Protein AF-0000000072063243 (afdb_homodimer)

Structure (mmCIF, N/CA/C/O backbone):
data_AF-0000000072063243-model_v1
#
loop_
_entity.id
_entity.type
_entity.pdbx_description
1 polymer 'Uncharacterized protein'
#
loop_
_atom_site.group_PDB
_atom_site.id
_atom_site.type_symbol
_atom_site.label_atom_id
_atom_site.label_alt_id
_atom_site.label_comp_id
_atom_site.label_asym_id
_atom_site.label_entity_id
_atom_site.label_seq_id
_atom_site.pdbx_PDB_ins_code
_atom_site.Cartn_x
_atom_site.Cartn_y
_atom_site.Cartn_z
_atom_site.occupancy
_atom_site.B_iso_or_equiv
_atom_site.auth_seq_id
_atom_site.auth_comp_id
_atom_site.auth_asym_id
_atom_site.auth_atom_id
_atom_site.pdbx_PDB_model_num
ATOM 1 N N . MET A 1 1 ? 21.578 9.148 5.859 1 39.03 1 MET A N 1
ATOM 2 C CA . MET A 1 1 ? 20.25 8.688 5.469 1 39.03 1 MET A CA 1
ATOM 3 C C . MET A 1 1 ? 19.188 9.258 6.398 1 39.03 1 MET A C 1
ATOM 5 O O . MET A 1 1 ? 19.312 9.164 7.621 1 39.03 1 MET A O 1
ATOM 9 N N . LEU A 1 2 ? 18.656 10.391 6.172 1 52.62 2 LEU A N 1
ATOM 10 C CA . LEU A 1 2 ? 17.781 11.094 7.102 1 52.62 2 LEU A CA 1
ATOM 11 C C . LEU A 1 2 ? 16.531 10.258 7.395 1 52.62 2 LEU A C 1
ATOM 13 O O . LEU A 1 2 ? 15.945 9.68 6.48 1 52.62 2 LEU A O 1
ATOM 17 N N . LYS A 1 3 ? 16.5 9.945 8.656 1 66.38 3 LYS A N 1
ATOM 18 C CA . LYS A 1 3 ? 15.281 9.328 9.172 1 66.38 3 LYS A CA 1
ATOM 19 C C . LYS A 1 3 ? 14.055 10.172 8.852 1 66.38 3 LYS A C 1
ATOM 21 O O . LYS A 1 3 ? 14.023 11.367 9.156 1 66.38 3 LYS A O 1
ATOM 26 N N . CYS A 1 4 ? 13.227 9.602 8.039 1 87.25 4 CYS A N 1
ATOM 27 C CA . CYS A 1 4 ? 11.977 10.25 7.66 1 87.25 4 CYS A CA 1
ATOM 28 C C . CYS A 1 4 ? 10.93 10.102 8.758 1 87.25 4 CYS A C 1
ATOM 30 O O . CYS A 1 4 ? 10.352 11.086 9.211 1 87.25 4 CYS A O 1
ATOM 32 N N . HIS A 1 5 ? 10.812 9.055 9.445 1 96 5 HIS A N 1
ATOM 33 C CA . HIS A 1 5 ? 9.852 8.758 10.5 1 96 5 HIS A CA 1
ATOM 34 C C . HIS A 1 5 ? 10.555 8.234 11.75 1 96 5 HIS A C 1
ATOM 36 O O . HIS A 1 5 ? 11.672 7.715 11.672 1 96 5 HIS A O 1
ATOM 42 N N . ALA A 1 6 ? 9.984 8.422 12.906 1 96.25 6 ALA A N 1
ATOM 43 C CA . ALA A 1 6 ? 10.578 8 14.172 1 96.25 6 ALA A CA 1
ATOM 44 C C . ALA A 1 6 ? 10.266 6.531 14.453 1 96.25 6 ALA A C 1
ATOM 46 O O . ALA A 1 6 ? 10.805 5.949 15.398 1 96.25 6 ALA A O 1
ATOM 47 N N . ASP A 1 7 ? 9.43 5.91 13.688 1 97.44 7 ASP A N 1
ATOM 48 C CA . ASP A 1 7 ? 9.055 4.504 13.766 1 97.44 7 ASP A CA 1
ATOM 49 C C . ASP A 1 7 ? 8.812 3.922 12.375 1 97.44 7 ASP A C 1
ATOM 51 O O . ASP A 1 7 ? 9.016 4.605 11.367 1 97.44 7 ASP A O 1
ATOM 55 N N . ALA A 1 8 ? 8.453 2.674 12.281 1 97 8 ALA A N 1
ATOM 56 C CA . ALA A 1 8 ? 8.297 1.939 11.031 1 97 8 ALA A CA 1
ATOM 57 C C . ALA A 1 8 ? 7.391 2.691 10.062 1 97 8 ALA A C 1
ATOM 59 O O . ALA A 1 8 ? 6.324 3.176 10.445 1 97 8 ALA A O 1
ATOM 60 N N . VAL A 1 9 ? 7.836 2.855 8.773 1 97.88 9 VAL A N 1
ATOM 61 C CA . VAL A 1 9 ? 6.961 3.299 7.695 1 97.88 9 VAL A CA 1
ATOM 62 C C . VAL A 1 9 ? 5.98 2.188 7.332 1 97.88 9 VAL A C 1
ATOM 64 O O . VAL A 1 9 ? 6.387 1.052 7.074 1 97.88 9 VAL A O 1
ATOM 67 N N . MET A 1 10 ? 4.691 2.518 7.238 1 98.44 10 MET A N 1
ATOM 68 C CA . MET A 1 10 ? 3.701 1.461 7.062 1 98.44 10 MET A CA 1
ATOM 69 C C . MET A 1 10 ? 3.072 1.53 5.676 1 98.44 10 MET A C 1
ATOM 71 O O . MET A 1 10 ? 2.617 0.516 5.145 1 98.44 10 MET A O 1
ATOM 75 N N . SER A 1 11 ? 3.084 2.676 5.098 1 98.56 11 SER A N 1
ATOM 76 C CA . SER A 1 11 ? 2.471 2.836 3.781 1 98.56 11 SER A CA 1
ATOM 77 C C . SER A 1 11 ? 3.002 4.074 3.068 1 98.56 11 SER A C 1
ATOM 79 O O . SER A 1 11 ? 3.367 5.059 3.715 1 98.56 11 SER A O 1
ATOM 81 N N . LEU A 1 12 ? 3 4 1.747 1 97.25 12 LEU A N 1
ATOM 82 C CA . LEU A 1 12 ? 3.357 5.066 0.819 1 97.25 12 LEU A CA 1
ATOM 83 C C . LEU A 1 12 ? 2.326 5.184 -0.298 1 97.25 12 LEU A C 1
ATOM 85 O O . LEU A 1 12 ? 1.846 4.172 -0.813 1 97.25 12 LEU A O 1
ATOM 89 N N . ILE A 1 13 ? 2.053 6.367 -0.648 1 97.31 13 ILE A N 1
ATOM 90 C CA . ILE A 1 13 ? 1.297 6.551 -1.882 1 97.31 13 ILE A CA 1
ATOM 91 C C . ILE A 1 13 ? 1.839 7.754 -2.646 1 97.31 13 ILE A C 1
ATOM 93 O O . ILE A 1 13 ? 1.98 8.844 -2.082 1 97.31 13 ILE A O 1
ATOM 97 N N . CYS A 1 14 ? 2.283 7.508 -3.863 1 95.44 14 CYS A N 1
ATOM 98 C CA . CYS A 1 14 ? 2.539 8.602 -4.793 1 95.44 14 CYS A CA 1
ATOM 99 C C . CYS A 1 14 ? 1.247 9.078 -5.449 1 95.44 14 CYS A C 1
ATOM 101 O O . CYS A 1 14 ? 0.641 8.344 -6.234 1 95.44 14 CYS A O 1
ATOM 103 N N . TRP A 1 15 ? 0.838 10.227 -5.113 1 92.38 15 TRP A N 1
ATOM 104 C CA . TRP A 1 15 ? -0.442 10.766 -5.562 1 92.38 15 TRP A CA 1
ATOM 105 C C . TRP A 1 15 ? -0.27 12.164 -6.156 1 92.38 15 TRP A C 1
ATOM 107 O O . TRP A 1 15 ? -0.047 13.133 -5.426 1 92.38 15 TRP A O 1
ATOM 117 N N . ASP A 1 16 ? -0.463 12.195 -7.523 1 89.81 16 ASP A N 1
ATOM 118 C CA . ASP A 1 16 ? -0.195 13.406 -8.297 1 89.81 16 ASP A CA 1
ATOM 119 C C . ASP A 1 16 ? 1.25 13.867 -8.109 1 89.81 16 ASP A C 1
ATOM 121 O O . ASP A 1 16 ? 2.186 13.164 -8.492 1 89.81 16 ASP A O 1
ATOM 125 N N . GLU A 1 17 ? 1.474 15.023 -7.469 1 90.44 17 GLU A N 1
ATOM 126 C CA . GLU A 1 17 ? 2.83 15.555 -7.367 1 90.44 17 GLU A CA 1
ATOM 127 C C . GLU A 1 17 ? 3.4 15.344 -5.969 1 90.44 17 GLU A C 1
ATOM 129 O O . GLU A 1 17 ? 4.48 15.844 -5.648 1 90.44 17 GLU A O 1
ATOM 134 N N . TYR A 1 18 ? 2.691 14.562 -5.16 1 95.12 18 TYR A N 1
ATOM 135 C CA . TYR A 1 18 ? 3.121 14.398 -3.775 1 95.12 18 TYR A CA 1
ATOM 136 C C . TYR A 1 18 ? 3.377 12.93 -3.455 1 95.12 18 TYR A C 1
ATOM 138 O O . TYR A 1 18 ? 2.805 12.039 -4.09 1 95.12 18 TYR A O 1
ATOM 146 N N . LEU A 1 19 ? 4.246 12.711 -2.545 1 95.88 19 LEU A N 1
ATOM 147 C CA . LEU A 1 19 ? 4.402 11.438 -1.855 1 95.88 19 LEU A CA 1
ATOM 148 C C . LEU A 1 19 ? 3.877 11.523 -0.427 1 95.88 19 LEU A C 1
ATOM 150 O O . LEU A 1 19 ? 4.262 12.422 0.327 1 95.88 19 LEU A O 1
ATOM 154 N N . LEU A 1 20 ? 2.906 10.695 -0.123 1 98 20 LEU A N 1
ATOM 155 C CA . LEU A 1 20 ? 2.445 10.609 1.259 1 98 20 LEU A CA 1
ATOM 156 C C . LEU A 1 20 ? 2.967 9.344 1.931 1 98 20 LEU A C 1
ATOM 158 O O . LEU A 1 20 ? 2.984 8.273 1.319 1 98 20 LEU A O 1
ATOM 162 N N . SER A 1 21 ? 3.404 9.477 3.156 1 98 21 SER A N 1
ATOM 163 C CA . SER A 1 21 ? 3.859 8.352 3.959 1 98 21 SER A CA 1
ATOM 164 C C . SER A 1 21 ? 3.225 8.367 5.348 1 98 21 SER A C 1
ATOM 166 O O . SER A 1 21 ? 2.965 9.43 5.902 1 98 21 SER A O 1
ATOM 168 N N . CYS A 1 22 ? 2.951 7.191 5.855 1 98.44 22 CYS A N 1
ATOM 169 C CA . CYS A 1 22 ? 2.486 7.121 7.238 1 98.44 22 CYS A CA 1
ATOM 170 C C . CYS A 1 22 ? 3.324 6.137 8.047 1 98.44 22 CYS A C 1
ATOM 172 O O . CYS A 1 22 ? 4.047 5.316 7.473 1 98.44 22 CYS A O 1
ATOM 174 N N . SER A 1 23 ? 3.191 6.273 9.305 1 98.56 23 SER A N 1
ATOM 175 C CA . SER A 1 23 ? 4.082 5.543 10.203 1 98.56 23 SER A CA 1
ATOM 176 C C . SER A 1 23 ? 3.385 5.203 11.516 1 98.56 23 SER A C 1
ATOM 178 O O . SER A 1 23 ? 2.342 5.777 11.836 1 98.56 23 SER A O 1
ATOM 180 N N . LEU A 1 24 ? 4.047 4.262 12.188 1 98 24 LEU A N 1
ATOM 181 C CA . LEU A 1 24 ? 3.598 3.938 13.539 1 98 24 LEU A CA 1
ATOM 182 C C . LEU A 1 24 ? 3.957 5.055 14.508 1 98 24 LEU A C 1
ATOM 184 O O . LEU A 1 24 ? 3.473 5.074 15.641 1 98 24 LEU A O 1
ATOM 188 N N . ASP A 1 25 ? 4.684 6.047 14.109 1 97.88 25 ASP A N 1
ATOM 189 C CA . ASP A 1 25 ? 5.016 7.184 14.969 1 97.88 25 ASP A CA 1
ATOM 190 C C . ASP A 1 25 ? 3.85 8.164 15.055 1 97.88 25 ASP A C 1
ATOM 192 O O . ASP A 1 25 ? 3.996 9.266 15.594 1 97.88 25 ASP A O 1
ATOM 196 N N . ARG A 1 26 ? 2.775 7.879 14.453 1 98.31 26 ARG A N 1
ATOM 197 C CA . ARG A 1 26 ? 1.514 8.609 14.523 1 98.31 26 ARG A CA 1
ATOM 198 C C . ARG A 1 26 ? 1.541 9.844 13.633 1 98.31 26 ARG A C 1
ATOM 200 O O . ARG A 1 26 ? 0.928 10.859 13.953 1 98.31 26 ARG A O 1
ATOM 207 N N . THR A 1 27 ? 2.277 9.68 12.523 1 98.19 27 THR A N 1
ATOM 208 C CA 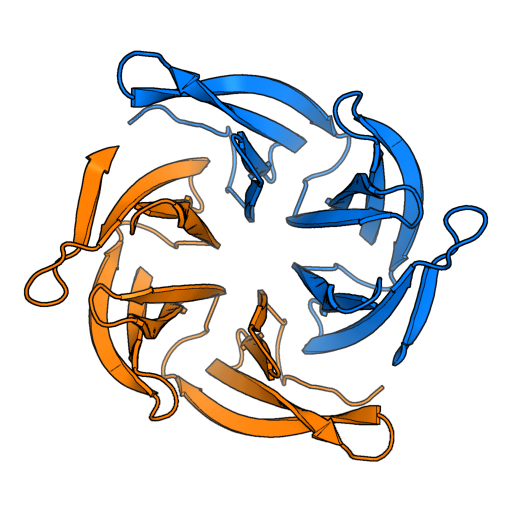. THR A 1 27 ? 2.266 10.82 11.617 1 98.19 27 THR A CA 1
ATOM 209 C C . THR A 1 27 ? 2.01 10.359 10.18 1 98.19 27 THR A C 1
ATOM 211 O O . THR A 1 27 ? 2.369 9.242 9.812 1 98.19 27 THR A O 1
ATOM 214 N N . ILE A 1 28 ? 1.374 11.258 9.469 1 98.31 28 ILE A N 1
ATOM 215 C CA . ILE A 1 28 ? 1.361 11.258 8.008 1 98.31 28 ILE A CA 1
ATOM 216 C C . ILE A 1 28 ? 2.203 12.414 7.484 1 98.31 28 ILE A C 1
ATOM 218 O O . ILE A 1 28 ? 1.992 13.57 7.867 1 98.31 28 ILE A O 1
ATOM 222 N N . LYS A 1 29 ? 3.111 12.109 6.668 1 98.06 29 LYS A N 1
ATOM 223 C CA . LYS A 1 29 ? 3.957 13.148 6.094 1 98.06 29 LYS A CA 1
ATOM 224 C C . LYS A 1 29 ? 3.699 13.305 4.594 1 98.06 29 LYS A C 1
ATOM 226 O O . LYS A 1 29 ? 3.514 12.305 3.889 1 98.06 29 LYS A O 1
ATOM 231 N N . VAL A 1 30 ? 3.674 14.57 4.156 1 97.5 30 VAL A N 1
ATOM 232 C CA . VAL A 1 30 ? 3.547 14.914 2.742 1 97.5 30 VAL A CA 1
ATOM 233 C C . VAL A 1 30 ? 4.887 15.414 2.209 1 97.5 30 VAL A C 1
ATOM 235 O O . VAL A 1 30 ? 5.484 16.328 2.779 1 97.5 30 VAL A O 1
ATOM 238 N N . TRP A 1 31 ? 5.301 14.781 1.139 1 95.88 31 TRP A N 1
ATOM 239 C CA . TRP A 1 31 ? 6.582 15.117 0.528 1 95.88 31 TRP A CA 1
ATOM 240 C C . TRP A 1 31 ? 6.383 15.75 -0.845 1 95.88 31 TRP A C 1
ATOM 242 O O . TRP A 1 31 ? 5.527 15.312 -1.619 1 95.88 31 TRP A O 1
ATOM 252 N N . ALA A 1 32 ? 7.18 16.703 -1.145 1 94.31 32 ALA A N 1
ATOM 253 C CA . ALA A 1 32 ? 7.25 17.297 -2.48 1 94.31 32 ALA A CA 1
ATOM 254 C C . ALA A 1 32 ? 8.695 17.375 -2.963 1 94.31 32 ALA A C 1
ATOM 256 O O . ALA A 1 32 ? 9.625 17.359 -2.156 1 94.31 32 ALA A O 1
ATOM 257 N N . THR A 1 33 ? 8.836 17.391 -4.23 1 89.75 33 THR A N 1
ATOM 258 C CA . THR A 1 33 ? 10.172 17.531 -4.809 1 89.75 33 THR A CA 1
ATOM 259 C C . THR A 1 33 ? 10.602 19 -4.836 1 89.75 33 THR A C 1
ATOM 261 O O . THR A 1 33 ? 9.805 19.875 -5.156 1 89.75 33 THR A O 1
ATOM 264 N N . THR A 1 34 ? 11.781 19.188 -4.453 1 88.25 34 THR A N 1
ATOM 265 C CA . THR A 1 34 ? 12.359 20.531 -4.594 1 88.25 34 THR A CA 1
ATOM 266 C C . THR A 1 34 ? 12.758 20.781 -6.043 1 88.25 34 THR A C 1
ATOM 268 O O . THR A 1 34 ? 12.695 19.891 -6.883 1 88.25 34 THR A O 1
ATOM 271 N N . LYS A 1 35 ? 13.172 22.016 -6.273 1 88.69 35 LYS A N 1
ATOM 272 C CA . LYS A 1 35 ? 13.672 22.375 -7.602 1 88.69 35 LYS A CA 1
ATOM 273 C C . LYS A 1 35 ? 14.891 21.531 -7.969 1 88.69 35 LYS A C 1
ATOM 275 O O . LYS A 1 35 ? 15.133 21.266 -9.148 1 88.69 35 LYS A O 1
ATOM 280 N N . GLU A 1 36 ? 15.641 21.062 -6.996 1 86.81 36 GLU A N 1
ATOM 281 C CA . GLU A 1 36 ? 16.859 20.297 -7.195 1 86.81 36 GLU A CA 1
ATOM 282 C C . GLU A 1 36 ? 16.547 18.812 -7.352 1 86.81 36 GLU A C 1
ATOM 284 O O . GLU A 1 36 ? 17.453 18 -7.566 1 86.81 36 GLU A O 1
ATOM 289 N N . GLY A 1 37 ? 15.281 18.438 -7.203 1 81.94 37 GLY A N 1
ATOM 290 C CA . GLY A 1 37 ? 14.898 17.047 -7.395 1 81.94 37 GLY A CA 1
ATOM 291 C C . GLY A 1 37 ? 14.914 16.25 -6.109 1 81.94 37 GLY A C 1
ATOM 292 O O . GLY A 1 37 ? 14.758 15.023 -6.137 1 81.94 37 GLY A O 1
ATOM 293 N N . ASN A 1 38 ? 15.102 16.984 -5.016 1 86.31 38 ASN A N 1
ATOM 294 C CA . ASN A 1 38 ? 15.094 16.312 -3.721 1 86.31 38 ASN A CA 1
ATOM 295 C C . ASN A 1 38 ? 13.688 16.266 -3.125 1 86.31 38 ASN A C 1
ATOM 297 O O . ASN A 1 38 ? 12.867 17.141 -3.396 1 86.31 38 ASN A O 1
ATOM 301 N N . LEU A 1 39 ? 13.492 15.195 -2.383 1 89.12 39 LEU A N 1
ATOM 302 C CA . LEU A 1 39 ? 12.227 15.117 -1.66 1 89.12 39 LEU A CA 1
ATOM 303 C C . LEU A 1 39 ? 12.336 15.789 -0.294 1 89.12 39 LEU A C 1
ATOM 305 O O . LEU A 1 39 ? 13.312 15.57 0.43 1 89.12 39 LEU A O 1
ATOM 309 N N . GLU A 1 40 ? 11.344 16.547 -0.028 1 93.19 40 GLU A N 1
ATOM 310 C CA . GLU A 1 40 ? 11.281 17.188 1.286 1 93.19 40 GLU A CA 1
ATOM 311 C C . GLU A 1 40 ? 9.883 17.078 1.882 1 93.19 40 GLU A C 1
ATOM 313 O O . GLU A 1 40 ? 8.883 17.094 1.152 1 93.19 40 GLU A O 1
ATOM 318 N N . VAL A 1 41 ? 9.867 17.016 3.195 1 95.56 41 VAL A N 1
ATOM 319 C CA . VAL A 1 41 ? 8.57 17.062 3.879 1 95.56 41 VAL A CA 1
ATOM 320 C C . VAL A 1 41 ? 8.023 18.484 3.873 1 95.56 41 VAL A C 1
ATOM 322 O O . VAL A 1 41 ? 8.68 19.406 4.348 1 95.56 41 VAL A O 1
ATOM 325 N N . ILE A 1 42 ? 6.789 18.578 3.393 1 95.75 42 ILE A N 1
ATOM 326 C CA . ILE A 1 42 ? 6.238 19.938 3.342 1 95.75 42 ILE A CA 1
ATOM 327 C C . ILE A 1 42 ? 5.082 20.062 4.332 1 95.75 42 ILE A C 1
ATOM 329 O O . ILE A 1 42 ? 4.645 21.172 4.645 1 95.75 42 ILE A O 1
ATOM 333 N N . TYR A 1 43 ? 4.574 19.031 4.82 1 97.25 43 TYR A N 1
ATOM 334 C CA . TYR A 1 43 ? 3.506 19.031 5.816 1 97.25 43 TYR A CA 1
ATOM 335 C C . TYR A 1 43 ? 3.514 17.734 6.621 1 97.25 43 TYR A C 1
ATOM 337 O O . TYR A 1 43 ? 3.838 16.672 6.09 1 97.25 43 TYR A O 1
ATOM 345 N N . THR A 1 44 ? 3.211 17.797 7.926 1 97.81 44 THR A N 1
ATOM 346 C CA . THR A 1 44 ? 3.029 16.641 8.789 1 97.81 44 THR A CA 1
ATOM 347 C C . THR A 1 44 ? 1.677 16.703 9.5 1 97.81 44 THR A C 1
ATOM 349 O O . THR A 1 44 ? 1.354 17.703 10.141 1 97.81 44 THR A O 1
ATOM 352 N N . HIS A 1 45 ? 0.906 15.664 9.32 1 98.12 45 HIS A N 1
ATOM 353 C CA . HIS A 1 45 ? -0.342 15.508 10.055 1 98.12 45 HIS A CA 1
ATOM 354 C C . HIS A 1 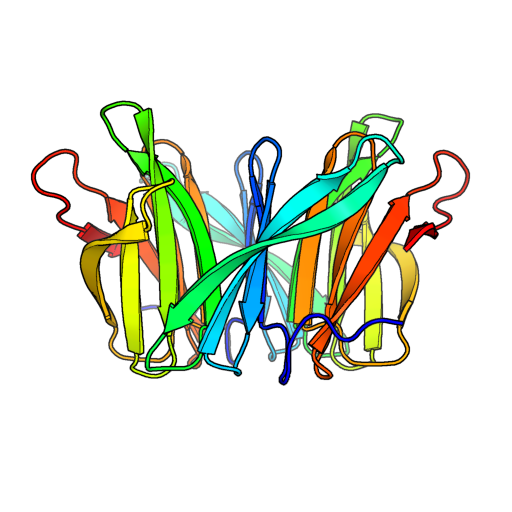45 ? -0.166 14.562 11.242 1 98.12 45 HIS A C 1
ATOM 356 O O . HIS A 1 45 ? 0.263 13.414 11.062 1 98.12 45 HIS A O 1
ATOM 362 N N . GLU A 1 46 ? -0.581 14.992 12.336 1 97.94 46 GLU A N 1
ATOM 363 C CA . GLU A 1 46 ? -0.438 14.172 13.539 1 97.94 46 GLU A CA 1
ATOM 364 C C . GLU A 1 46 ? -1.712 13.383 13.82 1 97.94 46 GLU A C 1
ATOM 366 O O . GLU A 1 46 ? -2.818 13.891 13.641 1 97.94 46 GLU A O 1
ATOM 371 N N . LYS A 1 47 ? -1.463 12.18 14.242 1 96.5 47 LYS A N 1
ATOM 372 C CA . LYS A 1 47 ? -2.553 11.281 14.617 1 96.5 47 LYS A CA 1
ATOM 373 C C . LYS A 1 47 ? -2.434 10.844 16.078 1 96.5 47 LYS A C 1
ATOM 375 O O . LYS A 1 47 ? -1.344 10.867 16.641 1 96.5 47 LYS A O 1
ATOM 380 N N . GLU A 1 48 ? -3.553 10.523 16.594 1 95.5 48 GLU A N 1
ATOM 381 C CA . GLU A 1 48 ? -3.543 10 17.953 1 95.5 48 GLU A CA 1
ATOM 382 C C . GLU A 1 48 ? -3.004 8.57 18 1 95.5 48 GLU A C 1
ATOM 384 O O . GLU A 1 48 ? -2.334 8.18 18.953 1 95.5 48 GLU A O 1
ATOM 389 N N . HIS A 1 49 ? -3.318 7.852 16.984 1 96.56 49 HIS A N 1
ATOM 390 C CA . HIS A 1 49 ? -2.92 6.449 16.875 1 96.56 49 HIS A CA 1
ATOM 391 C C . HIS A 1 49 ? -1.966 6.234 15.703 1 96.56 49 HIS A C 1
ATOM 393 O O . HIS A 1 49 ? -1.896 7.062 14.797 1 96.56 49 HIS A O 1
ATOM 399 N N . GLY A 1 50 ? -1.222 5.117 15.727 1 97.5 50 GLY A N 1
ATOM 400 C CA . GLY A 1 50 ? -0.356 4.77 14.609 1 97.5 50 GLY A CA 1
ATOM 401 C C . GLY A 1 50 ? -1.107 4.582 13.305 1 97.5 50 GLY A C 1
ATOM 402 O O . GLY A 1 50 ? -2.16 3.938 13.281 1 97.5 50 GLY A O 1
ATOM 403 N N . ALA A 1 51 ? -0.607 5.117 12.273 1 98.44 51 ALA A N 1
ATOM 404 C CA . ALA A 1 51 ? -1.191 4.961 10.945 1 98.44 51 ALA A CA 1
ATOM 405 C C . ALA A 1 51 ? -0.631 3.729 10.242 1 98.44 51 ALA A C 1
ATOM 407 O O . ALA A 1 51 ? 0.577 3.482 10.273 1 98.44 51 ALA A O 1
ATOM 408 N N . ILE A 1 52 ? -1.481 2.963 9.578 1 98.56 52 ILE A N 1
ATOM 409 C CA . ILE A 1 52 ? -1.112 1.642 9.078 1 98.56 52 ILE A CA 1
ATOM 410 C C . ILE A 1 52 ? -1.154 1.633 7.551 1 98.56 52 ILE A C 1
ATOM 412 O O . ILE A 1 52 ? -0.225 1.148 6.902 1 98.56 52 ILE A O 1
ATOM 416 N N . ALA A 1 53 ? -2.227 2.121 6.926 1 98.75 53 ALA A N 1
ATOM 417 C CA . ALA A 1 53 ? -2.385 2.068 5.477 1 98.75 53 ALA A CA 1
ATOM 418 C C . ALA A 1 53 ? -3.002 3.359 4.945 1 98.75 53 ALA A C 1
ATOM 420 O O . ALA A 1 53 ? -3.906 3.924 5.566 1 98.75 53 ALA A O 1
ATOM 421 N N . LEU A 1 54 ? -2.521 3.797 3.814 1 98.5 54 LEU A N 1
ATOM 422 C CA . LEU A 1 54 ? -3.049 4.965 3.115 1 98.5 54 LEU A CA 1
ATOM 423 C C . LEU A 1 54 ? -3.615 4.57 1.754 1 98.5 54 LEU A C 1
ATOM 425 O O . LEU A 1 54 ? -3.084 3.678 1.091 1 98.5 54 LEU A O 1
ATOM 429 N N . CYS A 1 55 ? -4.609 5.254 1.415 1 97.44 55 CYS A N 1
ATOM 430 C CA . CYS A 1 55 ? -5.129 5.156 0.056 1 97.44 55 CYS A CA 1
ATOM 431 C C . CYS A 1 55 ? -5.809 6.453 -0.364 1 97.44 55 CYS A C 1
ATOM 433 O O . CYS A 1 55 ? -6.535 7.062 0.422 1 97.44 55 CYS A O 1
ATOM 435 N N . GLY A 1 56 ? -5.535 6.863 -1.576 1 95.44 56 GLY A N 1
ATOM 436 C CA . GLY A 1 56 ? -6.168 8.055 -2.119 1 95.44 56 GLY A CA 1
ATOM 437 C C . GLY A 1 56 ? -7.301 7.746 -3.078 1 95.44 56 GLY A C 1
ATOM 438 O O . GLY A 1 56 ? -7.207 6.816 -3.879 1 95.44 56 GLY A O 1
ATOM 439 N N . MET A 1 57 ? -8.312 8.562 -2.984 1 92.88 57 MET A N 1
ATOM 440 C CA . MET A 1 57 ? -9.445 8.43 -3.902 1 92.88 57 MET A CA 1
ATOM 441 C C . MET A 1 57 ? -10.062 9.797 -4.199 1 92.88 57 MET A C 1
ATOM 443 O O . MET A 1 57 ? -9.906 10.734 -3.416 1 92.88 57 MET A O 1
ATOM 447 N N . HIS A 1 58 ? -10.688 9.844 -5.344 1 91.75 58 HIS A N 1
ATOM 448 C CA . HIS A 1 58 ? -11.5 11.016 -5.629 1 91.75 58 HIS A CA 1
ATOM 449 C C . HIS A 1 58 ? -12.984 10.727 -5.391 1 91.75 58 HIS A C 1
ATOM 451 O O . HIS A 1 58 ? -13.484 9.672 -5.777 1 91.75 58 HIS A O 1
ATOM 457 N N . ASP A 1 59 ? -13.648 11.68 -4.742 1 86.12 59 ASP A N 1
ATOM 458 C CA . ASP A 1 59 ? -15.078 11.469 -4.523 1 86.12 59 ASP A CA 1
ATOM 459 C C . ASP A 1 59 ? -15.883 11.836 -5.766 1 86.12 59 ASP A C 1
ATOM 461 O O . ASP A 1 59 ? -15.312 12.102 -6.828 1 86.12 59 ASP A O 1
ATOM 465 N N . ALA A 1 60 ? -17.219 11.867 -5.602 1 84 60 ALA A N 1
ATOM 466 C CA . ALA A 1 60 ? -18.125 12.086 -6.73 1 84 60 ALA A CA 1
ATOM 467 C C . ALA A 1 60 ? -17.938 13.484 -7.309 1 84 60 ALA A C 1
ATOM 469 O O . ALA A 1 60 ? -18.25 13.727 -8.477 1 84 60 ALA A O 1
ATOM 470 N N . GLU A 1 61 ? -17.484 14.461 -6.547 1 88.06 61 GLU A N 1
ATOM 471 C CA . GLU A 1 61 ? -17.25 15.836 -6.988 1 88.06 61 GLU A CA 1
ATOM 472 C C . GLU A 1 61 ? -15.789 16.031 -7.402 1 88.06 61 GLU A C 1
ATOM 474 O O . GLU A 1 61 ? -15.328 17.172 -7.535 1 88.06 61 GLU A O 1
ATOM 479 N N . ASP A 1 62 ? -15.016 14.938 -7.469 1 89.56 62 ASP A N 1
ATOM 480 C CA . ASP A 1 62 ? -13.633 14.906 -7.922 1 89.56 62 ASP A CA 1
ATOM 481 C C . ASP A 1 62 ? -12.695 15.516 -6.875 1 89.56 62 ASP A C 1
ATOM 483 O O . ASP A 1 62 ? -11.617 16 -7.211 1 89.56 62 ASP A O 1
ATOM 487 N N . LYS A 1 63 ? -13.188 15.531 -5.703 1 91.38 63 LYS A N 1
ATOM 488 C CA . LYS A 1 63 ? -12.352 16.016 -4.613 1 91.38 63 LYS A CA 1
ATOM 489 C C . LYS A 1 63 ? -11.477 14.898 -4.051 1 91.38 63 LYS A C 1
ATOM 491 O O . LYS A 1 63 ? -11.953 13.781 -3.846 1 91.38 63 LYS A O 1
ATOM 496 N N . PRO A 1 64 ? -10.219 15.266 -3.82 1 94.12 64 PRO A N 1
ATOM 497 C CA . PRO A 1 64 ? -9.328 14.227 -3.291 1 94.12 64 PRO A CA 1
ATOM 498 C C . PRO A 1 64 ? -9.617 13.891 -1.831 1 94.12 64 PRO A C 1
ATOM 500 O O . PRO A 1 64 ? -9.68 14.781 -0.986 1 94.12 64 PRO A O 1
ATOM 503 N N . VAL A 1 65 ? -9.766 12.586 -1.569 1 93.81 65 VAL A N 1
ATOM 504 C CA . VAL A 1 65 ? -10.008 12.07 -0.227 1 93.81 65 VAL A CA 1
ATOM 505 C C . VAL A 1 65 ? -8.938 11.047 0.139 1 93.81 65 VAL A C 1
ATOM 507 O O . VAL A 1 65 ? -8.625 10.156 -0.651 1 93.81 65 VAL A O 1
ATOM 510 N N . LEU A 1 66 ? -8.375 11.18 1.322 1 96.94 66 LEU A N 1
ATOM 511 C CA . LEU A 1 66 ? -7.375 10.242 1.819 1 96.94 66 LEU A CA 1
ATOM 512 C C . LEU A 1 66 ? -7.98 9.297 2.852 1 96.94 66 LEU A C 1
ATOM 514 O O . LEU A 1 66 ? -8.602 9.742 3.818 1 96.94 66 LEU A O 1
ATOM 518 N N . PHE A 1 67 ? -7.852 8.039 2.604 1 96.5 67 PHE A N 1
ATOM 519 C CA . PHE A 1 67 ? -8.188 7.02 3.594 1 96.5 67 PHE A CA 1
ATOM 520 C C . PHE A 1 67 ? -6.961 6.648 4.422 1 96.5 67 PHE A C 1
ATOM 522 O O . PHE A 1 67 ? -5.883 6.41 3.875 1 96.5 67 PHE A O 1
ATOM 529 N N . CYS A 1 68 ? -7.137 6.582 5.684 1 98.19 68 CYS A N 1
ATOM 530 C CA . CYS A 1 68 ? -6.055 6.234 6.594 1 98.19 68 CYS A CA 1
ATOM 531 C C . CYS A 1 68 ? -6.523 5.238 7.648 1 98.19 68 CYS A C 1
ATOM 533 O O . CYS A 1 68 ? -7.355 5.574 8.492 1 98.19 68 CYS A O 1
ATOM 535 N N . SER A 1 69 ? -6.004 4.043 7.602 1 98.31 69 SER A N 1
ATOM 536 C CA . SER A 1 69 ? -6.273 3.07 8.656 1 98.31 69 SER A CA 1
ATOM 537 C C . SER A 1 69 ? -5.301 3.24 9.82 1 98.31 69 SER A C 1
ATOM 539 O O . SER A 1 69 ? -4.113 3.5 9.617 1 98.31 69 SER A O 1
ATOM 541 N N . CYS A 1 70 ? -5.855 3.033 11.047 1 98.06 70 CYS A N 1
ATOM 542 C CA . CYS A 1 70 ? -5.027 3.225 12.234 1 98.06 70 CYS A CA 1
ATOM 543 C C . CYS A 1 70 ? -5.141 2.031 13.172 1 98.06 70 CYS A C 1
ATOM 545 O O . CYS A 1 70 ? -5.977 1.149 12.969 1 98.06 70 CYS A O 1
ATOM 547 N N . ASN A 1 71 ? -4.324 2.074 14.195 1 97 71 ASN A N 1
ATOM 548 C CA . ASN A 1 71 ? -4.23 0.984 15.164 1 97 71 ASN A CA 1
ATOM 549 C C . ASN A 1 71 ? -5.492 0.879 16.016 1 97 71 ASN A C 1
ATOM 551 O O . ASN A 1 71 ? -5.695 -0.117 16.719 1 97 71 ASN A O 1
ATOM 555 N N . ASP A 1 72 ? -6.344 1.821 15.984 1 96.31 72 ASP A N 1
ATOM 556 C CA . ASP A 1 72 ? -7.574 1.771 16.766 1 96.31 72 ASP A CA 1
ATOM 557 C C . ASP A 1 72 ? -8.695 1.094 15.984 1 96.31 72 ASP A C 1
ATOM 559 O O . ASP A 1 72 ? -9.867 1.214 16.344 1 96.31 72 ASP A O 1
ATOM 563 N N . ASN A 1 73 ? -8.359 0.478 14.875 1 96 73 ASN A N 1
ATOM 564 C CA . ASN A 1 73 ? -9.273 -0.269 14.016 1 96 73 ASN A CA 1
ATOM 565 C C . ASN A 1 73 ? -10.289 0.65 13.344 1 96 73 ASN A C 1
ATOM 567 O O . ASN A 1 73 ? -11.438 0.26 13.133 1 96 73 ASN A O 1
ATOM 571 N N . SER A 1 74 ? -9.844 1.878 13.055 1 95.81 74 SER A N 1
ATOM 572 C CA . SER A 1 74 ? -10.656 2.83 12.305 1 95.81 74 SER A CA 1
ATOM 573 C C . SER A 1 74 ? -9.961 3.266 11.016 1 95.81 74 SER A C 1
ATOM 575 O O . SER A 1 74 ? -8.727 3.314 10.961 1 95.81 74 SER A O 1
ATOM 577 N N . ILE A 1 75 ? -10.797 3.492 10.109 1 96.19 75 ILE A N 1
ATOM 578 C CA . ILE A 1 75 ? -10.336 4.156 8.898 1 96.19 75 ILE A CA 1
ATOM 579 C C . ILE A 1 75 ? -10.844 5.598 8.867 1 96.19 75 ILE A C 1
ATOM 581 O O . ILE A 1 75 ? -12.055 5.836 8.789 1 96.19 75 ILE A O 1
ATOM 585 N N . TYR A 1 76 ? -9.922 6.488 8.922 1 96.19 76 TYR A N 1
ATOM 586 C CA . TYR A 1 76 ? -10.258 7.906 8.852 1 96.19 76 TYR A CA 1
ATOM 587 C C . TYR A 1 76 ? -10.266 8.391 7.406 1 96.19 76 TYR A C 1
ATOM 589 O O . TYR A 1 76 ? -9.406 8.008 6.613 1 96.19 76 TYR A O 1
ATOM 597 N N . LEU A 1 77 ? -11.242 9.258 7.094 1 95 77 LEU A N 1
ATOM 598 C CA . LEU A 1 77 ? -11.297 9.945 5.809 1 95 77 LEU A CA 1
ATOM 599 C C . LEU A 1 77 ? -10.953 11.422 5.969 1 95 77 LEU A C 1
ATOM 601 O O . LEU A 1 77 ? -11.57 12.117 6.777 1 95 77 LEU A O 1
ATOM 605 N N . TYR A 1 78 ? -10 11.844 5.168 1 96.44 78 TYR A N 1
ATOM 606 C CA . TYR A 1 78 ? -9.578 13.242 5.223 1 96.44 78 TYR A CA 1
ATOM 607 C C . TYR A 1 78 ? -9.828 13.938 3.891 1 96.44 78 TYR A C 1
ATOM 609 O O . TYR A 1 78 ? -9.539 13.383 2.828 1 96.44 78 TYR A O 1
ATOM 617 N N . ASP A 1 79 ? -10.312 15.172 4.016 1 95.31 79 ASP A N 1
ATOM 618 C CA . ASP A 1 79 ? -10.266 16.062 2.854 1 95.31 79 ASP A CA 1
ATOM 619 C C . ASP A 1 79 ? -8.852 16.562 2.602 1 95.31 79 ASP A C 1
ATOM 621 O O . ASP A 1 79 ? -8.172 17.016 3.525 1 95.31 79 ASP A O 1
ATOM 625 N N . LEU A 1 80 ? -8.422 16.469 1.355 1 95.31 80 LEU A N 1
ATOM 626 C CA . LEU A 1 80 ? -7.145 17.078 1 1 95.31 80 LEU A CA 1
ATOM 627 C C . LEU A 1 80 ? -7.355 18.359 0.195 1 95.31 80 LEU A C 1
ATOM 629 O O . LEU A 1 80 ? -8.336 18.469 -0.545 1 95.31 80 LEU A O 1
ATOM 633 N N . PRO A 1 81 ? -6.531 19.297 0.483 1 95.44 81 PRO A N 1
ATOM 634 C CA . PRO A 1 81 ? -5.266 19.281 1.217 1 95.44 81 PRO A CA 1
ATOM 635 C C . PRO A 1 81 ? -5.422 19.703 2.674 1 95.44 81 PRO A C 1
ATOM 637 O O . PRO A 1 81 ? -4.43 19.797 3.406 1 95.44 81 PRO A O 1
ATOM 640 N N . SER A 1 82 ? -6.641 19.906 3.143 1 96.69 82 SER A N 1
ATOM 641 C CA . SER A 1 82 ? -6.824 20.5 4.457 1 96.69 82 SER A CA 1
ATOM 642 C C . SER A 1 82 ? -6.59 19.484 5.57 1 96.69 82 SER A C 1
ATOM 644 O O . SER A 1 82 ? -6.32 19.859 6.715 1 96.69 82 SER A O 1
ATOM 646 N N . PHE A 1 83 ? -6.773 18.2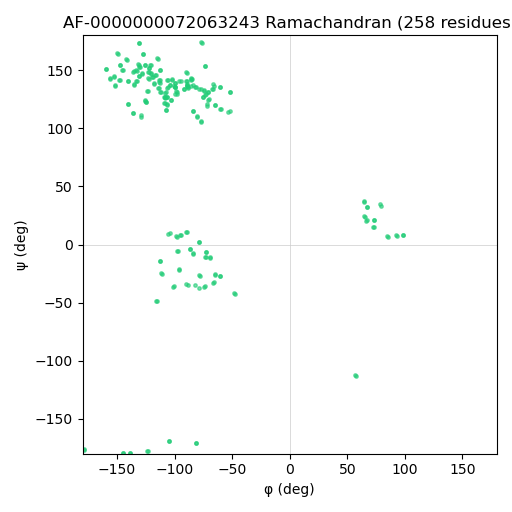34 5.375 1 97.5 83 PHE A N 1
ATOM 647 C CA . PHE A 1 83 ? -6.73 17.125 6.32 1 97.5 83 PHE A CA 1
ATOM 648 C C . PHE A 1 83 ? -7.848 17.25 7.352 1 97.5 83 PHE A C 1
ATOM 650 O O . PHE A 1 83 ? -7.711 16.781 8.484 1 97.5 83 PHE A O 1
ATOM 657 N N . ASN A 1 84 ? -8.844 17.953 6.914 1 96.75 84 ASN A N 1
ATOM 658 C CA . ASN A 1 84 ? -10.047 17.875 7.738 1 96.75 84 ASN A CA 1
ATOM 659 C C . ASN A 1 84 ? -10.664 16.469 7.703 1 96.75 84 ASN A C 1
ATOM 661 O O . ASN A 1 84 ? -10.812 15.891 6.633 1 96.75 84 ASN A O 1
ATOM 665 N N . GLU A 1 85 ? -10.992 16.031 8.898 1 94.81 85 GLU A N 1
ATOM 666 C CA . GLU A 1 85 ? -11.633 14.711 8.961 1 94.81 85 GLU A CA 1
ATOM 667 C C . GLU A 1 85 ? -13.062 14.773 8.43 1 94.81 85 GLU A C 1
ATOM 669 O O . GLU A 1 85 ? -13.891 15.531 8.945 1 94.81 85 GLU A O 1
ATOM 674 N N . ARG A 1 86 ? -13.281 14.039 7.465 1 91.5 86 ARG A N 1
ATOM 675 C CA . ARG A 1 86 ? -14.594 13.992 6.832 1 91.5 86 ARG A CA 1
ATOM 676 C C . ARG A 1 86 ? -15.477 12.93 7.48 1 91.5 86 ARG A C 1
ATOM 678 O O . ARG A 1 86 ? -16.703 13.047 7.48 1 91.5 86 ARG A O 1
ATOM 685 N N . GLY A 1 87 ? -14.859 11.828 7.918 1 91.62 87 GLY A N 1
ATOM 686 C CA . GLY A 1 87 ? -15.578 10.711 8.508 1 91.62 87 GLY A CA 1
ATOM 687 C C . GLY A 1 87 ? -14.672 9.586 8.961 1 91.62 87 GLY A C 1
ATOM 688 O O . GLY A 1 87 ? -13.453 9.719 8.93 1 91.62 87 GLY A O 1
ATOM 689 N N . LYS A 1 88 ? -15.43 8.547 9.422 1 92.38 88 LYS A N 1
ATOM 690 C CA . LYS A 1 88 ? -14.695 7.398 9.945 1 92.38 88 LYS A CA 1
ATOM 691 C C . LYS A 1 88 ? -15.469 6.102 9.703 1 92.38 88 LYS A C 1
ATOM 693 O O . LYS A 1 88 ? -16.703 6.086 9.758 1 92.38 88 LYS A O 1
ATOM 698 N N . ILE A 1 89 ? -14.727 5.102 9.391 1 90.75 89 ILE A N 1
ATOM 699 C CA . ILE A 1 89 ? -15.266 3.752 9.281 1 90.75 89 ILE A CA 1
ATOM 700 C C . ILE A 1 89 ? -14.672 2.867 10.375 1 90.75 89 ILE A C 1
ATOM 702 O O . ILE A 1 89 ? -13.461 2.873 10.602 1 90.75 89 ILE A O 1
ATOM 706 N N . PHE A 1 90 ? -15.547 2.129 10.984 1 91.5 90 PHE A N 1
ATOM 707 C CA . PHE A 1 90 ? -15.078 1.196 12 1 91.5 90 PHE A CA 1
ATOM 708 C C . PHE A 1 90 ? -14.938 -0.206 11.422 1 91.5 90 PHE A C 1
ATOM 710 O O . PHE A 1 90 ? -15.797 -0.661 10.664 1 91.5 90 PHE A O 1
ATOM 717 N N . SER A 1 91 ? -13.836 -0.718 11.711 1 90.06 91 SER A N 1
ATOM 718 C CA . SER A 1 91 ? -13.594 -2.088 11.273 1 90.06 91 SER A CA 1
ATOM 719 C C . SER A 1 91 ? -13.508 -3.041 12.461 1 90.06 91 SER A C 1
ATOM 721 O O . SER A 1 91 ? -13.172 -2.629 13.57 1 90.06 91 SER A O 1
ATOM 723 N N . LYS A 1 92 ? -13.898 -4.246 12.211 1 88.44 92 LYS A N 1
ATOM 724 C CA . LYS A 1 92 ? -13.875 -5.254 13.266 1 88.44 92 LYS A CA 1
ATOM 725 C C . LYS A 1 92 ? -12.445 -5.566 13.688 1 88.44 92 LYS A C 1
ATOM 727 O O . LYS A 1 92 ? -12.188 -5.887 14.852 1 88.44 92 LYS A O 1
ATOM 732 N N . GLY A 1 93 ? -11.523 -5.504 12.797 1 91.75 93 GLY A N 1
ATOM 733 C CA . GLY A 1 93 ? -10.117 -5.754 13.07 1 91.75 93 GLY A CA 1
ATOM 734 C C . GLY A 1 93 ? -9.188 -4.777 12.367 1 91.75 93 GLY A C 1
ATOM 735 O O . GLY A 1 93 ? -9.641 -3.836 11.719 1 91.75 93 GLY A O 1
ATOM 736 N N . GLU A 1 94 ? -7.973 -5.02 12.617 1 95.31 94 GLU A N 1
ATOM 737 C CA . GLU A 1 94 ? -6.949 -4.133 12.07 1 95.31 94 GLU A CA 1
ATOM 738 C C . GLU A 1 94 ? -6.922 -4.199 10.547 1 95.31 94 GLU A C 1
ATOM 740 O O . GLU A 1 94 ? -6.734 -5.273 9.969 1 95.31 94 GLU A O 1
ATOM 745 N N . VAL A 1 95 ? -7.16 -3.076 9.922 1 97.19 95 VAL A N 1
ATOM 746 C CA . VAL A 1 95 ? -7.035 -2.984 8.477 1 97.19 95 VAL A CA 1
ATOM 747 C C . VAL A 1 95 ? -5.582 -2.719 8.094 1 97.19 95 VAL A C 1
ATOM 749 O O . VAL A 1 95 ? -5.055 -1.634 8.352 1 97.19 95 VAL A O 1
ATOM 752 N N . ARG A 1 96 ? -4.949 -3.645 7.422 1 97.81 96 ARG A N 1
ATOM 753 C CA . ARG A 1 96 ? -3.51 -3.594 7.176 1 97.81 96 ARG A CA 1
ATOM 754 C C . ARG A 1 96 ? -3.211 -2.992 5.809 1 97.81 96 ARG A C 1
ATOM 756 O O . ARG A 1 96 ? -2.096 -2.533 5.555 1 97.81 96 ARG A O 1
ATOM 763 N N . THR A 1 97 ? -4.195 -3.043 4.949 1 98.19 97 THR A N 1
ATOM 764 C CA . THR A 1 97 ? -4.008 -2.541 3.592 1 98.19 97 THR A CA 1
ATOM 765 C C . THR A 1 97 ? -5.332 -2.066 3.002 1 98.19 97 THR A C 1
ATOM 767 O O . THR A 1 97 ? -6.387 -2.625 3.303 1 98.19 97 THR A O 1
ATOM 770 N N . ILE A 1 98 ? -5.277 -1.013 2.205 1 97.5 98 ILE A N 1
ATOM 771 C CA . ILE A 1 98 ? -6.391 -0.42 1.473 1 97.5 98 ILE A CA 1
ATOM 772 C C . ILE A 1 98 ? -5.957 -0.103 0.043 1 97.5 98 ILE A C 1
ATOM 774 O O . ILE A 1 98 ? -4.844 0.378 -0.182 1 97.5 98 ILE A O 1
ATOM 778 N N . ASP A 1 99 ? -6.746 -0.364 -0.897 1 96.62 99 ASP A N 1
ATOM 779 C CA . ASP A 1 99 ? -6.512 0.089 -2.264 1 96.62 99 ASP A CA 1
ATOM 780 C C . ASP A 1 99 ? -7.828 0.425 -2.965 1 96.62 99 ASP A C 1
ATOM 782 O O . ASP A 1 99 ? -8.875 -0.125 -2.621 1 96.62 99 ASP A O 1
ATOM 786 N N . THR A 1 100 ? -7.754 1.346 -3.881 1 93.5 100 THR A N 1
ATOM 787 C CA . THR A 1 100 ? -8.953 1.812 -4.562 1 93.5 100 THR A CA 1
ATOM 788 C C . THR A 1 100 ? -9.094 1.147 -5.93 1 93.5 100 THR A C 1
ATOM 790 O O . THR A 1 100 ? -8.094 0.901 -6.609 1 93.5 100 THR A O 1
ATOM 793 N N . GLY A 1 101 ? -10.312 0.776 -6.242 1 89.81 101 GLY A N 1
ATOM 794 C CA . GLY A 1 101 ? -10.688 0.31 -7.57 1 89.81 101 GLY A CA 1
ATOM 795 C C . GLY A 1 101 ? -11.477 1.333 -8.359 1 89.81 101 GLY A C 1
ATOM 796 O O . GLY A 1 101 ? -11.484 2.518 -8.023 1 89.81 101 GLY A O 1
ATOM 797 N N . PRO A 1 102 ? -12.016 0.874 -9.445 1 84.38 102 PRO A N 1
ATOM 798 C CA . PRO A 1 102 ? -12.797 1.798 -10.273 1 84.38 102 PRO A CA 1
ATOM 799 C C . PRO A 1 102 ? -14.148 2.145 -9.656 1 84.38 102 PRO A C 1
ATOM 801 O O . PRO A 1 102 ? -14.664 1.394 -8.828 1 84.38 102 PRO A O 1
ATOM 804 N N . SER A 1 103 ? -14.688 3.312 -9.984 1 81.12 103 SER A N 1
ATOM 805 C CA . SER A 1 103 ? -16.078 3.719 -9.758 1 81.12 103 SER A CA 1
ATOM 806 C C . SER A 1 103 ? -16.391 3.811 -8.266 1 81.12 103 SER A C 1
ATOM 808 O O . SER A 1 103 ? -17.438 3.338 -7.82 1 81.12 103 SER A O 1
ATOM 810 N N . GLY A 1 104 ? -15.43 4.27 -7.469 1 82.88 104 GLY A N 1
ATOM 811 C CA . GLY A 1 104 ? -15.703 4.559 -6.07 1 82.88 104 GLY A CA 1
ATOM 812 C C . GLY A 1 104 ? -15.586 3.336 -5.176 1 82.88 104 GLY A C 1
ATOM 813 O O . GLY A 1 104 ? -15.906 3.396 -3.988 1 82.88 104 GLY A O 1
ATOM 814 N N . ILE A 1 105 ? -15.125 2.221 -5.754 1 88.5 105 ILE A N 1
ATOM 815 C CA . ILE A 1 105 ? -14.906 0.99 -5 1 88.5 105 ILE A CA 1
ATOM 816 C C . ILE A 1 105 ? -13.523 1.01 -4.359 1 88.5 105 ILE A C 1
ATOM 818 O O . ILE A 1 105 ? -12.562 1.508 -4.953 1 88.5 105 ILE A O 1
ATOM 822 N N . PHE A 1 106 ? -13.508 0.448 -3.086 1 92.25 106 PHE A N 1
ATOM 823 C CA . PHE A 1 106 ? -12.188 0.218 -2.508 1 92.25 106 PHE A CA 1
ATOM 824 C C . PHE A 1 106 ? -12.164 -1.094 -1.732 1 92.25 106 PHE A C 1
ATOM 826 O O . PHE A 1 106 ? -13.211 -1.635 -1.377 1 92.25 106 PHE A O 1
ATOM 833 N N . PHE A 1 107 ? -10.969 -1.581 -1.562 1 93.81 107 PHE A N 1
ATOM 834 C CA . PHE A 1 107 ? -10.727 -2.881 -0.945 1 93.81 107 PHE A CA 1
ATOM 835 C C . PHE A 1 107 ? -9.906 -2.73 0.332 1 93.81 107 PHE A C 1
ATOM 837 O O . PHE A 1 107 ? -9.008 -1.895 0.403 1 93.81 107 PHE A O 1
ATOM 844 N N . THR A 1 108 ? -10.227 -3.582 1.316 1 95.69 108 THR A N 1
ATOM 845 C CA . THR A 1 108 ? -9.406 -3.645 2.525 1 95.69 108 THR A CA 1
ATOM 846 C C . THR A 1 108 ? -8.992 -5.082 2.824 1 95.69 108 THR A C 1
ATOM 848 O O . THR A 1 108 ? -9.711 -6.023 2.48 1 95.69 108 THR A O 1
ATOM 851 N N . GLY A 1 109 ? -7.855 -5.242 3.363 1 96.12 109 GLY A N 1
ATOM 852 C CA . GLY A 1 109 ? -7.371 -6.492 3.926 1 96.12 109 GLY A CA 1
ATOM 853 C C . GLY A 1 109 ? -6.98 -6.379 5.387 1 96.12 109 GLY A C 1
ATOM 854 O O . GLY A 1 109 ? -6.418 -5.363 5.809 1 96.12 109 GLY A O 1
ATOM 855 N N . ASP A 1 110 ? -7.293 -7.484 6.125 1 95.62 110 ASP A N 1
ATOM 856 C CA . ASP A 1 110 ? -7.074 -7.344 7.562 1 95.62 110 ASP A CA 1
ATOM 857 C C . ASP A 1 110 ? -6.125 -8.422 8.078 1 95.62 110 ASP A C 1
ATOM 859 O O . ASP A 1 110 ? -5.578 -9.203 7.301 1 95.62 110 ASP A O 1
ATOM 863 N N . GLY A 1 111 ? -5.902 -8.406 9.406 1 94.75 111 GLY A N 1
ATOM 864 C CA . GLY A 1 111 ? -4.918 -9.266 10.047 1 94.75 111 GLY A CA 1
ATOM 865 C C . GLY A 1 111 ? -5.352 -10.719 10.117 1 94.75 111 GLY A C 1
ATOM 866 O O . GLY A 1 111 ? -4.539 -11.602 10.406 1 94.75 111 GLY A O 1
ATOM 867 N N . THR A 1 112 ? -6.59 -11.008 9.812 1 93.19 112 THR A N 1
ATOM 868 C CA . THR A 1 112 ? -7.09 -12.375 9.891 1 93.19 112 THR A CA 1
ATOM 869 C C . THR A 1 112 ? -7.074 -13.031 8.516 1 93.19 112 THR A C 1
ATOM 871 O O . THR A 1 112 ? -7.426 -14.211 8.375 1 93.19 112 THR A O 1
ATOM 874 N N . GLY A 1 113 ? -6.73 -12.25 7.484 1 94.38 113 GLY A N 1
ATOM 875 C CA . GLY A 1 113 ? -6.68 -12.789 6.137 1 94.38 113 GLY A CA 1
ATOM 876 C C . GLY A 1 113 ? -7.926 -12.492 5.324 1 94.38 113 GLY A C 1
ATOM 877 O O . GLY A 1 113 ? -8.07 -12.969 4.199 1 94.38 113 GLY A O 1
ATOM 878 N N . LEU A 1 114 ? -8.789 -11.656 5.883 1 92.44 114 LEU A N 1
ATOM 879 C CA . LEU A 1 114 ? -10.047 -11.328 5.215 1 92.44 114 LEU A CA 1
ATOM 880 C C . LEU A 1 114 ? -9.875 -10.125 4.297 1 92.44 114 LEU A C 1
ATOM 882 O O . LEU A 1 114 ? -9.242 -9.141 4.672 1 92.44 114 LEU A O 1
ATOM 886 N N . LEU A 1 115 ? -10.453 -10.234 3.102 1 92.75 115 LEU A N 1
ATOM 887 C CA . LEU A 1 115 ? -10.586 -9.125 2.164 1 92.75 115 LEU A CA 1
ATOM 888 C C . LEU A 1 115 ? -12.031 -8.641 2.105 1 92.75 115 LEU A C 1
ATOM 890 O O . LEU A 1 115 ? -12.961 -9.445 2.062 1 92.75 115 LEU A O 1
ATOM 894 N N . ASN A 1 116 ? -12.18 -7.352 2.15 1 91.75 116 ASN A N 1
ATOM 895 C CA . ASN A 1 116 ? -13.5 -6.742 2.049 1 91.75 116 ASN A CA 1
ATOM 896 C C . ASN A 1 116 ? -13.578 -5.758 0.886 1 91.75 116 ASN A C 1
ATOM 898 O O . ASN A 1 116 ? -12.578 -5.141 0.521 1 91.75 116 ASN A O 1
ATOM 902 N N . VAL A 1 117 ? -14.75 -5.641 0.291 1 91.19 117 VAL A N 1
ATOM 903 C CA . VAL A 1 117 ? -15.039 -4.68 -0.767 1 91.19 117 VAL A CA 1
ATOM 904 C C . VAL A 1 117 ? -16.031 -3.637 -0.257 1 91.19 117 VAL A C 1
ATOM 906 O O . VAL A 1 117 ? -17.062 -3.984 0.327 1 91.19 117 VAL A O 1
ATOM 909 N N . TRP A 1 118 ? -15.609 -2.42 -0.54 1 88.69 118 TRP A N 1
ATOM 910 C CA . TRP A 1 118 ? -16.438 -1.301 -0.098 1 88.69 118 TRP A CA 1
ATOM 911 C C . TRP A 1 118 ? -16.781 -0.382 -1.267 1 88.69 118 TRP A C 1
ATOM 913 O O . TRP A 1 118 ? -16.062 -0.349 -2.27 1 88.69 118 TRP A O 1
ATOM 923 N N . LYS A 1 119 ? -17.875 0.304 -1.147 1 85.19 119 LYS A N 1
ATOM 924 C CA . LYS A 1 119 ? -18.25 1.371 -2.074 1 85.19 119 LYS A CA 1
ATOM 925 C C . LYS A 1 119 ? -18.516 2.678 -1.331 1 85.19 119 LYS A C 1
ATOM 927 O O . LYS A 1 119 ? -19.25 2.699 -0.342 1 85.19 119 LYS A O 1
ATOM 932 N N . LEU A 1 120 ? -17.781 3.674 -1.727 1 77.69 120 LEU A N 1
ATOM 933 C CA . LEU A 1 120 ? -18.062 5.004 -1.189 1 77.69 120 LEU A CA 1
ATOM 934 C C . LEU A 1 120 ? -19.281 5.621 -1.854 1 77.69 120 LEU A C 1
ATOM 936 O O . LEU A 1 120 ? -19.312 5.789 -3.076 1 77.69 120 LEU A O 1
ATOM 940 N N . ALA A 1 121 ? -20.344 5.625 -1.053 1 72.75 121 ALA A N 1
ATOM 941 C CA . ALA A 1 121 ? -21.594 6.121 -1.599 1 72.75 121 ALA A CA 1
ATOM 942 C C . ALA A 1 121 ? -21.516 7.613 -1.904 1 72.75 121 ALA A C 1
ATOM 944 O O . ALA A 1 121 ? -20.75 8.344 -1.272 1 72.75 121 ALA A O 1
ATOM 945 N N . GLU A 1 122 ? -22.031 8.008 -2.984 1 62.31 122 GLU A N 1
ATOM 946 C CA . GLU A 1 122 ? -22.078 9.367 -3.51 1 62.31 122 GLU A CA 1
ATOM 947 C C . GLU A 1 122 ? -22.562 10.352 -2.449 1 62.31 122 GLU A C 1
ATOM 949 O O . GLU A 1 122 ? -22.109 11.5 -2.406 1 62.31 122 GLU A O 1
ATOM 954 N N . SER A 1 123 ? -23.562 9.891 -1.746 1 55.56 123 SER A N 1
ATOM 955 C CA . SER A 1 123 ? -24.156 10.875 -0.844 1 55.56 123 SER A CA 1
ATOM 956 C C . SER A 1 123 ? -23.641 10.688 0.583 1 55.56 123 SER A C 1
ATOM 958 O O . SER A 1 123 ? -23.609 9.57 1.093 1 55.56 123 SER A O 1
ATOM 960 N N . HIS A 1 124 ? -23.25 11.688 1.367 1 55.19 124 HIS A N 1
ATOM 961 C CA . HIS A 1 124 ? -23 11.938 2.783 1 55.19 124 HIS A CA 1
ATOM 962 C C . HIS A 1 124 ? -21.812 11.133 3.281 1 55.19 124 HIS A C 1
ATOM 964 O O . HIS A 1 124 ? -21.703 10.844 4.477 1 55.19 124 HIS A O 1
ATOM 970 N N . GLY A 1 125 ? -20.969 10.703 2.301 1 58.44 125 GLY A N 1
ATOM 971 C CA . GLY A 1 125 ? -19.766 10.078 2.814 1 58.44 125 GLY A CA 1
ATOM 972 C C . GLY A 1 125 ? -20.016 8.695 3.391 1 58.44 125 GLY A C 1
ATOM 973 O O . GLY A 1 125 ? -19.234 8.211 4.223 1 58.44 125 GLY A O 1
ATOM 974 N N . ARG A 1 126 ? -21.234 8.094 3.076 1 63.03 126 ARG A N 1
ATOM 975 C CA . ARG A 1 126 ? -21.547 6.773 3.613 1 63.03 126 ARG A CA 1
ATOM 976 C C . ARG A 1 126 ? -20.797 5.684 2.855 1 63.03 126 ARG A C 1
ATOM 978 O O . ARG A 1 126 ? -20.562 5.805 1.653 1 63.03 126 ARG A O 1
ATOM 985 N N . VAL A 1 127 ? -20.203 4.773 3.584 1 72.94 127 VAL A N 1
ATOM 986 C CA . VAL A 1 127 ? -19.469 3.629 3.051 1 72.94 127 VAL A CA 1
ATOM 987 C C . VAL A 1 127 ? -20.266 2.348 3.309 1 72.94 127 VAL A C 1
ATOM 989 O O . VAL A 1 127 ? -20.75 2.125 4.418 1 72.94 127 VAL A O 1
ATOM 992 N N . LEU A 1 128 ? -20.562 1.664 2.154 1 74.31 128 LEU A N 1
ATOM 993 C CA . LEU A 1 128 ? -21.266 0.388 2.248 1 74.31 128 LEU A CA 1
ATOM 994 C C . LEU A 1 128 ? -20.328 -0.772 1.93 1 74.31 128 LEU A C 1
ATOM 996 O O . LEU A 1 128 ? -19.5 -0.672 1.024 1 74.31 128 LEU A O 1
ATOM 1000 N N . GLN A 1 129 ? -20.344 -1.802 2.832 1 74.75 129 GLN A N 1
ATOM 1001 C CA . GLN A 1 129 ? -19.641 -3.027 2.475 1 74.75 129 GLN A CA 1
ATOM 1002 C C . GLN A 1 129 ? -20.375 -3.783 1.372 1 74.75 129 GLN A C 1
ATOM 1004 O O . GLN A 1 129 ? -21.578 -4.051 1.488 1 74.75 129 GLN A O 1
ATOM 1009 N N . VAL A 1 130 ? -19.719 -4.043 0.349 1 73.19 130 VAL A N 1
ATOM 1010 C CA . VAL A 1 130 ? -20.328 -4.668 -0.822 1 73.19 130 VAL A CA 1
ATOM 1011 C C . VAL A 1 130 ? -20 -6.16 -0.841 1 73.19 130 VAL A C 1
ATOM 1013 O O . VAL A 1 130 ? -20.797 -6.973 -1.314 1 73.19 130 VAL A O 1
ATOM 1016 N N . ALA A 1 131 ? -18.844 -6.59 -0.428 1 73.88 131 ALA A N 1
ATOM 1017 C CA . ALA A 1 131 ? -18.469 -8 -0.341 1 73.88 131 ALA A CA 1
ATOM 1018 C C . ALA A 1 131 ? -17.375 -8.219 0.713 1 73.88 131 ALA A C 1
ATOM 1020 O O . ALA A 1 131 ? -16.578 -7.316 0.989 1 73.88 131 ALA A O 1
ATOM 1021 N N . MET B 1 1 ? -18.125 -14.867 5.199 1 39.53 1 MET B N 1
ATOM 1022 C CA . MET B 1 1 ? -16.969 -14.047 4.816 1 39.53 1 MET B CA 1
ATOM 1023 C C . MET B 1 1 ? -15.781 -14.922 4.43 1 39.53 1 MET B C 1
ATOM 1025 O O . MET B 1 1 ? -15.414 -15.828 5.172 1 39.53 1 MET B O 1
ATOM 1029 N N . LEU B 1 2 ? -15.656 -15.383 3.268 1 52.91 2 LEU B N 1
ATOM 1030 C CA . LEU B 1 2 ? -14.656 -16.359 2.865 1 52.91 2 LEU B CA 1
ATOM 1031 C C . LEU B 1 2 ? -13.25 -15.828 3.107 1 52.91 2 LEU B C 1
ATOM 1033 O O . LEU B 1 2 ? -12.961 -14.664 2.818 1 52.91 2 LEU B O 1
ATOM 1037 N N . LYS B 1 3 ? -12.641 -16.562 3.992 1 66.44 3 LYS B N 1
ATOM 1038 C CA . LYS B 1 3 ? -11.211 -16.344 4.188 1 66.44 3 LYS B CA 1
ATOM 1039 C C . LYS B 1 3 ? -10.453 -16.406 2.861 1 66.44 3 LYS B C 1
ATOM 1041 O O . LYS B 1 3 ? -10.57 -17.391 2.125 1 66.44 3 LYS B O 1
ATOM 1046 N N . CYS B 1 4 ? -9.914 -15.281 2.52 1 87.19 4 CYS B N 1
ATOM 1047 C CA . CYS B 1 4 ? -9.133 -15.164 1.292 1 87.19 4 CYS B CA 1
ATOM 1048 C C . CYS B 1 4 ? -7.703 -15.648 1.502 1 87.19 4 CYS B C 1
ATOM 1050 O O . CYS B 1 4 ? -7.195 -16.453 0.719 1 87.19 4 CYS B O 1
ATOM 1052 N N . HIS B 1 5 ? -7.094 -15.469 2.605 1 96.12 5 HIS B N 1
ATOM 1053 C CA . HIS B 1 5 ? -5.734 -15.867 2.945 1 96.12 5 HIS B CA 1
ATOM 1054 C C . HIS B 1 5 ? -5.695 -16.609 4.277 1 96.12 5 HIS B C 1
ATOM 1056 O O . HIS B 1 5 ? -6.594 -16.469 5.105 1 96.12 5 HIS B O 1
ATOM 1062 N N . ALA B 1 6 ? -4.73 -17.469 4.469 1 96.38 6 ALA B N 1
ATOM 1063 C CA . ALA B 1 6 ? -4.605 -18.266 5.688 1 96.38 6 ALA B CA 1
ATOM 1064 C C . ALA B 1 6 ? -3.891 -17.484 6.785 1 96.38 6 ALA B C 1
ATOM 1066 O O . ALA B 1 6 ? -3.824 -17.922 7.934 1 96.38 6 ALA B O 1
ATOM 1067 N N . ASP B 1 7 ? -3.363 -16.328 6.48 1 97.56 7 ASP B N 1
ATOM 1068 C CA . ASP B 1 7 ? -2.699 -15.406 7.398 1 97.56 7 ASP B CA 1
ATOM 1069 C C . ASP B 1 7 ? -2.975 -13.953 7.016 1 97.56 7 ASP B C 1
ATOM 1071 O O . ASP B 1 7 ? -3.742 -13.688 6.09 1 97.56 7 ASP B O 1
ATOM 1075 N N . ALA B 1 8 ? -2.428 -13.023 7.75 1 97 8 ALA B N 1
ATOM 1076 C CA . ALA B 1 8 ? -2.684 -11.594 7.586 1 97 8 ALA B CA 1
ATOM 1077 C C . ALA B 1 8 ? -2.477 -11.164 6.137 1 97 8 ALA B C 1
ATOM 1079 O O . ALA B 1 8 ? -1.482 -11.531 5.508 1 97 8 ALA B O 1
ATOM 1080 N N . VAL B 1 9 ? -3.457 -10.406 5.551 1 97.88 9 VAL B N 1
ATOM 1081 C CA . VAL B 1 9 ? -3.26 -9.695 4.289 1 97.88 9 VAL B CA 1
ATOM 1082 C C . VAL B 1 9 ? -2.314 -8.516 4.496 1 97.88 9 VAL B C 1
ATOM 1084 O O . VAL B 1 9 ? -2.539 -7.684 5.379 1 97.88 9 VAL B O 1
ATOM 1087 N N . MET B 1 10 ? -1.302 -8.391 3.639 1 98.5 10 MET B N 1
ATOM 1088 C CA . MET B 1 10 ? -0.283 -7.375 3.9 1 98.5 10 MET B CA 1
ATOM 1089 C C . MET B 1 10 ? -0.353 -6.254 2.869 1 98.5 10 MET B C 1
ATOM 1091 O O . MET B 1 10 ? 0.036 -5.121 3.152 1 98.5 10 MET B O 1
ATOM 1095 N N . SER B 1 11 ? -0.859 -6.547 1.723 1 98.56 11 SER B N 1
ATOM 1096 C CA . SER B 1 11 ? -0.931 -5.539 0.669 1 98.56 11 SER B CA 1
ATOM 1097 C C . SER B 1 11 ? -1.971 -5.914 -0.382 1 98.56 11 SER B C 1
ATOM 1099 O O . SER B 1 11 ? -2.215 -7.094 -0.63 1 98.56 11 SER B O 1
ATOM 1101 N N . LEU B 1 12 ? -2.541 -4.887 -0.995 1 97.31 12 LEU B N 1
ATOM 1102 C CA . LEU B 1 12 ? -3.482 -4.957 -2.107 1 97.31 12 LEU B CA 1
ATOM 1103 C C . LEU B 1 12 ? -3.096 -3.975 -3.209 1 97.31 12 LEU B C 1
ATOM 1105 O O . LEU B 1 12 ? -2.691 -2.844 -2.926 1 97.31 12 LEU B O 1
ATOM 1109 N N . ILE B 1 13 ? -3.258 -4.41 -4.379 1 97.31 13 ILE B N 1
ATOM 1110 C CA . ILE B 1 13 ? -3.172 -3.449 -5.473 1 97.31 13 ILE B CA 1
ATOM 1111 C C . ILE B 1 13 ? -4.234 -3.766 -6.523 1 97.31 13 ILE B C 1
ATOM 1113 O O . ILE B 1 13 ? -4.344 -4.906 -6.977 1 97.31 13 ILE B O 1
ATOM 1117 N N . CYS B 1 14 ? -5.105 -2.814 -6.781 1 95.38 14 CYS B N 1
ATOM 1118 C CA . CYS B 1 14 ? -5.965 -2.875 -7.957 1 95.38 14 CYS B CA 1
ATOM 1119 C C . CYS B 1 14 ? -5.219 -2.406 -9.203 1 95.38 14 CYS B C 1
ATOM 1121 O O . CYS B 1 14 ? -4.887 -1.228 -9.32 1 95.38 14 CYS B O 1
ATOM 1123 N N . TRP B 1 15 ? -4.945 -3.301 -10.055 1 92.25 15 TRP B N 1
ATOM 1124 C CA . TRP B 1 15 ? -4.129 -3.029 -11.234 1 92.25 15 TRP B CA 1
ATOM 1125 C C . TRP B 1 15 ? -4.824 -3.516 -12.5 1 92.25 15 TRP B C 1
ATOM 1127 O O . TRP B 1 15 ? -4.918 -4.723 -12.742 1 92.25 15 TRP B O 1
ATOM 1137 N N . ASP B 1 16 ? -5.242 -2.477 -13.328 1 89.5 16 ASP B N 1
ATOM 1138 C CA . ASP B 1 16 ? -6.059 -2.734 -14.516 1 89.5 16 ASP B CA 1
ATOM 1139 C C . ASP B 1 16 ? -7.34 -3.473 -14.141 1 89.5 16 ASP B C 1
ATOM 1141 O O . ASP B 1 16 ? -8.188 -2.938 -13.422 1 89.5 16 ASP B O 1
ATOM 1145 N N . GLU B 1 17 ? -7.504 -4.742 -14.547 1 90.06 17 GLU B N 1
ATOM 1146 C CA . GLU B 1 17 ? -8.758 -5.445 -14.312 1 90.06 17 GLU B CA 1
ATOM 1147 C C . GLU B 1 17 ? -8.617 -6.473 -13.195 1 90.06 17 GLU B C 1
ATOM 1149 O O . GLU B 1 17 ? -9.539 -7.258 -12.945 1 90.06 17 GLU B O 1
ATOM 1154 N N . TYR B 1 18 ? -7.492 -6.43 -12.508 1 95.06 18 TYR B N 1
ATOM 1155 C CA . TYR B 1 18 ? -7.242 -7.441 -11.492 1 95.06 18 TYR B CA 1
ATOM 1156 C C . TYR B 1 18 ? -7.016 -6.801 -10.125 1 95.06 18 TYR B C 1
ATOM 1158 O O . TYR B 1 18 ? -6.598 -5.645 -10.039 1 95.06 18 TYR B O 1
ATOM 1166 N N . LEU B 1 19 ? -7.344 -7.52 -9.109 1 95.88 19 LEU B N 1
ATOM 1167 C CA . LEU B 1 19 ? -6.91 -7.254 -7.742 1 95.88 19 LEU B CA 1
ATOM 1168 C C . LEU B 1 19 ? -5.848 -8.258 -7.301 1 95.88 19 LEU B C 1
ATOM 1170 O O . LEU B 1 19 ? -6.051 -9.469 -7.414 1 95.88 19 LEU B O 1
ATOM 1174 N N . LEU B 1 20 ? -4.684 -7.75 -6.949 1 98 20 LEU B N 1
ATOM 1175 C CA . LEU B 1 20 ? -3.66 -8.617 -6.383 1 98 20 LEU B CA 1
ATOM 1176 C C . LEU B 1 20 ? -3.555 -8.43 -4.875 1 98 20 LEU B C 1
ATOM 1178 O O . LEU B 1 20 ? -3.609 -7.297 -4.383 1 98 20 LEU B O 1
ATOM 1182 N N . SER B 1 21 ? -3.434 -9.508 -4.16 1 98 21 SER B N 1
ATOM 1183 C CA . SER B 1 21 ? -3.242 -9.484 -2.711 1 98 21 SER B CA 1
ATOM 1184 C C . SER B 1 21 ? -2.088 -10.383 -2.291 1 98 21 SER B C 1
ATOM 1186 O O . SER B 1 21 ? -1.844 -11.422 -2.912 1 98 21 SER B O 1
ATOM 1188 N N . CYS B 1 22 ? -1.371 -9.961 -1.28 1 98.5 22 CYS B N 1
ATOM 1189 C CA . CYS B 1 22 ? -0.347 -10.836 -0.723 1 98.5 22 CYS B CA 1
ATOM 1190 C C . CYS B 1 22 ? -0.521 -10.992 0.783 1 98.5 22 CYS B C 1
ATOM 1192 O O . CYS B 1 22 ? -1.227 -10.203 1.414 1 98.5 22 CYS B O 1
ATOM 1194 N N . SER B 1 23 ? 0.124 -11.984 1.279 1 98.56 23 SER B N 1
ATOM 1195 C CA . SER B 1 23 ? -0.109 -12.367 2.666 1 98.56 23 SER B CA 1
ATOM 1196 C C . SER B 1 23 ? 1.143 -12.977 3.287 1 98.56 23 SER B C 1
ATOM 1198 O O . SER B 1 23 ? 2.072 -13.359 2.574 1 98.56 23 SER B O 1
ATOM 1200 N N . LEU B 1 24 ? 1.062 -13.023 4.617 1 98.06 24 LEU B N 1
ATOM 1201 C CA . LEU B 1 24 ? 2.109 -13.719 5.352 1 98.06 24 LEU B CA 1
ATOM 1202 C C . LEU B 1 24 ? 1.975 -15.234 5.176 1 98.06 24 LEU B C 1
ATOM 1204 O O . LEU B 1 24 ? 2.887 -15.984 5.527 1 98.06 24 LEU B O 1
ATOM 1208 N N . ASP B 1 25 ? 0.955 -15.719 4.555 1 97.94 25 ASP B N 1
ATOM 1209 C CA . ASP B 1 25 ? 0.79 -17.156 4.289 1 97.94 25 ASP B CA 1
ATOM 1210 C C . ASP B 1 25 ? 1.641 -17.594 3.102 1 97.94 25 ASP B C 1
ATOM 1212 O O . ASP B 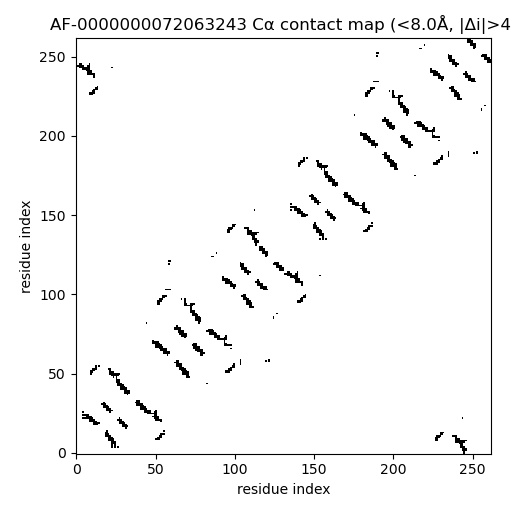1 25 ? 1.504 -18.719 2.617 1 97.94 25 ASP B O 1
ATOM 1216 N N . ARG B 1 26 ? 2.381 -16.719 2.547 1 98.44 26 ARG B N 1
ATOM 1217 C CA . ARG B 1 26 ? 3.359 -16.969 1.492 1 98.44 26 ARG B CA 1
ATOM 1218 C C . ARG B 1 26 ? 2.676 -17.125 0.136 1 98.44 26 ARG B C 1
ATOM 1220 O O . ARG B 1 26 ? 3.111 -17.922 -0.702 1 98.44 26 ARG B O 1
ATOM 1227 N N . THR B 1 27 ? 1.614 -16.344 -0.014 1 9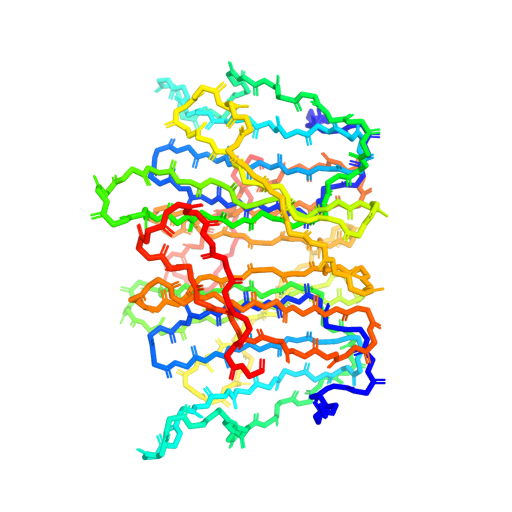8.31 27 THR B N 1
ATOM 1228 C CA . THR B 1 27 ? 0.982 -16.391 -1.328 1 98.31 27 THR B CA 1
ATOM 1229 C C . THR B 1 27 ? 0.68 -14.984 -1.838 1 98.31 27 THR B C 1
ATOM 1231 O O . THR B 1 27 ? 0.455 -14.062 -1.047 1 98.31 27 THR B O 1
ATOM 1234 N N . ILE B 1 28 ? 0.72 -14.898 -3.139 1 98.44 28 ILE B N 1
ATOM 1235 C CA . ILE B 1 28 ? 0.098 -13.812 -3.887 1 98.44 28 ILE B CA 1
ATOM 1236 C C . ILE B 1 28 ? -1.115 -14.336 -4.648 1 98.44 28 ILE B C 1
ATOM 1238 O O . ILE B 1 28 ? -1.012 -15.312 -5.395 1 98.44 28 ILE B O 1
ATOM 1242 N N . LYS B 1 29 ? -2.188 -13.719 -4.457 1 98.06 29 LYS B N 1
ATOM 1243 C CA . LYS B 1 29 ? -3.4 -14.133 -5.156 1 98.06 29 LYS B CA 1
ATOM 1244 C C . LYS B 1 29 ? -3.859 -13.07 -6.145 1 98.06 29 LYS B C 1
ATOM 1246 O O . LYS B 1 29 ? -3.795 -11.875 -5.848 1 98.06 29 LYS B O 1
ATOM 1251 N N . VAL B 1 30 ? -4.305 -13.562 -7.309 1 97.5 30 VAL B N 1
ATOM 1252 C CA . VAL B 1 30 ? -4.883 -12.703 -8.344 1 97.5 30 VAL B CA 1
ATOM 1253 C C . VAL B 1 30 ? -6.395 -12.914 -8.398 1 97.5 30 VAL B C 1
ATOM 1255 O O . VAL B 1 30 ? -6.867 -14.047 -8.516 1 97.5 30 VAL B O 1
ATOM 1258 N N . TRP B 1 31 ? -7.094 -11.805 -8.305 1 95.88 31 TRP B N 1
ATOM 1259 C CA . TRP B 1 31 ? -8.555 -11.836 -8.305 1 95.88 31 TRP B CA 1
ATOM 1260 C C . TRP B 1 31 ? -9.109 -11.18 -9.562 1 95.88 31 TRP B C 1
ATOM 1262 O O . TRP B 1 31 ? -8.609 -10.148 -10.008 1 95.88 31 TRP B O 1
ATOM 1272 N N . ALA B 1 32 ? -10.141 -11.742 -10.078 1 94.25 32 ALA B N 1
ATOM 1273 C CA . ALA B 1 32 ? -10.906 -11.148 -11.164 1 94.25 32 ALA B CA 1
ATOM 1274 C C . ALA B 1 32 ? -12.398 -11.172 -10.867 1 94.25 32 ALA B C 1
ATOM 1276 O O . ALA B 1 32 ? -12.859 -11.961 -10.031 1 94.25 32 ALA B O 1
ATOM 1277 N N . THR B 1 33 ? -13.094 -10.289 -11.461 1 89.75 33 THR B N 1
ATOM 1278 C CA . THR B 1 33 ? -14.539 -10.242 -11.281 1 89.75 33 THR B CA 1
ATOM 1279 C C . THR B 1 33 ? -15.227 -11.258 -12.195 1 89.75 33 THR B C 1
ATOM 1281 O O . THR B 1 33 ? -14.844 -11.414 -13.359 1 89.75 33 THR B O 1
ATOM 1284 N N . THR B 1 34 ? -16.141 -11.922 -11.625 1 88.12 34 THR B N 1
ATOM 1285 C CA . THR B 1 34 ? -17 -12.781 -12.438 1 88.12 34 THR B CA 1
ATOM 1286 C C . THR B 1 34 ? -18.031 -11.953 -13.203 1 88.12 34 THR B C 1
ATOM 1288 O O . THR B 1 34 ? -18.156 -10.742 -12.984 1 88.12 34 THR B O 1
ATOM 1291 N N . LYS B 1 35 ? -18.75 -12.656 -14.055 1 88.56 35 LYS B N 1
ATOM 1292 C CA . LYS B 1 35 ? -19.828 -12 -14.781 1 88.56 35 LYS B CA 1
ATOM 1293 C C . LYS B 1 35 ? -20.875 -11.445 -13.82 1 88.56 35 LYS B C 1
ATOM 1295 O O . LYS B 1 35 ? -21.531 -10.453 -14.117 1 88.56 35 LYS B O 1
ATOM 1300 N N . GLU B 1 36 ? -21 -12.031 -12.664 1 87 36 GLU B N 1
ATOM 1301 C CA . GLU B 1 36 ? -22 -11.648 -11.664 1 87 36 GLU B CA 1
ATOM 1302 C C . GLU B 1 36 ? -21.484 -10.523 -10.773 1 87 36 GLU B C 1
ATOM 1304 O O . GLU B 1 36 ? -22.188 -10.047 -9.883 1 87 36 GLU B O 1
ATOM 1309 N N . GLY B 1 37 ? -20.234 -10.141 -10.969 1 82.06 37 GLY B N 1
ATOM 1310 C CA . GLY B 1 37 ? -19.688 -9.031 -10.203 1 82.06 37 GLY B CA 1
ATOM 1311 C C . GLY B 1 37 ? -18.969 -9.477 -8.945 1 82.06 37 GLY B C 1
ATOM 1312 O O . GLY B 1 37 ? -18.578 -8.641 -8.125 1 82.06 37 GLY B O 1
ATOM 1313 N N . ASN B 1 38 ? -18.828 -10.781 -8.836 1 86.5 38 ASN B N 1
ATOM 1314 C CA . ASN B 1 38 ? -18.109 -11.312 -7.68 1 86.5 38 ASN B CA 1
ATOM 1315 C C . ASN B 1 38 ? -16.625 -11.43 -7.949 1 86.5 38 ASN B C 1
ATOM 1317 O O . ASN B 1 38 ? -16.203 -11.633 -9.094 1 86.5 38 ASN B O 1
ATOM 1321 N N . LEU B 1 39 ? -15.898 -11.242 -6.867 1 89.31 39 LEU B N 1
ATOM 1322 C CA . LEU B 1 39 ? -14.461 -11.453 -6.992 1 89.31 39 LEU B CA 1
ATOM 1323 C C . LEU B 1 39 ? -14.102 -12.914 -6.73 1 89.31 39 LEU B C 1
ATOM 1325 O O . LEU B 1 39 ? -14.586 -13.516 -5.77 1 89.31 39 LEU B O 1
ATOM 1329 N N . GLU B 1 40 ? -13.258 -13.375 -7.594 1 93.31 40 GLU B N 1
ATOM 1330 C CA . GLU B 1 40 ? -12.766 -14.734 -7.414 1 93.31 40 GLU B CA 1
ATOM 1331 C C . GLU B 1 40 ? -11.258 -14.812 -7.637 1 93.31 40 GLU B C 1
ATOM 1333 O O . GLU B 1 40 ? -10.711 -14.07 -8.453 1 93.31 40 GLU B O 1
ATOM 1338 N N . VAL B 1 41 ? -10.672 -15.727 -6.914 1 95.69 41 VAL B N 1
ATOM 1339 C CA . VAL B 1 41 ? -9.25 -15.977 -7.145 1 95.69 41 VAL B CA 1
ATOM 1340 C C . VAL B 1 41 ? -9.07 -16.766 -8.445 1 95.69 41 VAL B C 1
ATOM 1342 O O . VAL B 1 41 ? -9.641 -17.844 -8.602 1 95.69 41 VAL B O 1
ATOM 1345 N N . ILE B 1 42 ? -8.234 -16.219 -9.297 1 95.75 42 ILE B N 1
ATOM 1346 C CA . ILE B 1 42 ? -8.062 -16.938 -10.562 1 95.75 42 ILE B CA 1
ATOM 1347 C C . ILE B 1 42 ? -6.648 -17.5 -10.648 1 95.75 42 ILE B C 1
ATOM 1349 O O . ILE B 1 42 ? -6.363 -18.344 -11.5 1 95.75 42 ILE B O 1
ATOM 1353 N N . TYR B 1 43 ? -5.773 -17.094 -9.859 1 97.25 43 TYR B N 1
ATOM 1354 C CA . TYR B 1 43 ? -4.406 -17.609 -9.82 1 97.25 43 TYR B CA 1
ATOM 1355 C C . TYR B 1 43 ? -3.783 -17.375 -8.445 1 97.25 43 TYR B C 1
ATOM 1357 O O . TYR B 1 43 ? -4.062 -16.375 -7.789 1 97.25 43 TYR B O 1
ATOM 1365 N N . THR B 1 44 ? -2.984 -18.328 -7.957 1 97.88 44 THR B N 1
ATOM 1366 C CA . THR B 1 44 ? -2.197 -18.188 -6.734 1 97.88 44 THR B CA 1
ATOM 1367 C C . THR B 1 44 ? -0.722 -18.469 -7.008 1 97.88 44 THR B C 1
ATOM 1369 O O . THR B 1 44 ? -0.372 -19.516 -7.543 1 97.88 44 THR B O 1
ATOM 1372 N N . HIS B 1 45 ? 0.107 -17.5 -6.695 1 98.25 45 HIS B N 1
ATOM 1373 C CA . HIS B 1 45 ? 1.553 -17.688 -6.746 1 98.25 45 HIS B CA 1
ATOM 1374 C C . HIS B 1 45 ? 2.117 -18 -5.367 1 98.25 45 HIS B C 1
ATOM 1376 O O . HIS B 1 45 ? 1.919 -17.219 -4.422 1 98.25 45 HIS B O 1
ATOM 1382 N N . GLU B 1 46 ? 2.854 -19 -5.297 1 98.06 46 GLU B N 1
ATOM 1383 C CA . GLU B 1 46 ? 3.428 -19.406 -4.016 1 98.06 46 GLU B CA 1
ATOM 1384 C C . GLU B 1 46 ? 4.832 -18.828 -3.84 1 98.06 46 GLU B C 1
ATOM 1386 O O . GLU B 1 46 ? 5.609 -18.766 -4.797 1 98.06 46 GLU B O 1
ATOM 1391 N N . LYS B 1 47 ? 5.059 -18.438 -2.629 1 96.75 47 LYS B N 1
ATOM 1392 C CA . LYS B 1 47 ? 6.363 -17.906 -2.252 1 96.75 47 LYS B CA 1
ATOM 1393 C C . LYS B 1 47 ? 6.992 -18.719 -1.131 1 96.75 47 LYS B C 1
ATOM 1395 O O . LYS B 1 47 ? 6.289 -19.406 -0.382 1 96.75 47 LYS B O 1
ATOM 1400 N N . GLU B 1 48 ? 8.258 -18.656 -1.107 1 96 48 GLU B N 1
ATOM 1401 C CA . GLU B 1 48 ? 8.961 -19.328 -0.011 1 96 48 GLU B CA 1
ATOM 1402 C C . GLU B 1 48 ? 8.812 -18.547 1.29 1 96 48 GLU B C 1
ATOM 1404 O O . GLU B 1 48 ? 8.727 -19.125 2.369 1 96 48 GLU B O 1
ATOM 1409 N N . HIS B 1 49 ? 8.812 -17.266 1.158 1 96.88 49 HIS B N 1
ATOM 1410 C CA . HIS B 1 49 ? 8.727 -16.359 2.305 1 96.88 49 HIS B CA 1
ATOM 1411 C C . HIS B 1 49 ? 7.422 -15.57 2.289 1 96.88 49 HIS B C 1
ATOM 1413 O O . HIS B 1 49 ? 6.785 -15.438 1.24 1 96.88 49 HIS B O 1
ATOM 1419 N N . GLY B 1 50 ? 7.031 -15.047 3.473 1 97.69 50 GLY B N 1
ATOM 1420 C CA . GLY B 1 50 ? 5.863 -14.188 3.539 1 97.69 50 GLY B CA 1
ATOM 1421 C C . GLY B 1 50 ? 5.988 -12.938 2.689 1 97.69 50 GLY B C 1
ATOM 1422 O O . GLY B 1 50 ? 7.027 -12.273 2.703 1 97.69 50 GLY B O 1
ATOM 1423 N N . ALA B 1 51 ? 4.98 -12.617 1.98 1 98.5 51 ALA B N 1
ATOM 1424 C CA . ALA B 1 51 ? 4.949 -11.406 1.165 1 98.5 51 ALA B CA 1
ATOM 1425 C C . ALA B 1 51 ? 4.418 -10.219 1.966 1 98.5 51 ALA B C 1
ATOM 1427 O O . ALA B 1 51 ? 3.439 -10.352 2.705 1 98.5 51 ALA B O 1
ATOM 1428 N N . ILE B 1 52 ? 5.027 -9.047 1.819 1 98.62 52 ILE B N 1
ATOM 1429 C CA . ILE B 1 52 ? 4.773 -7.914 2.703 1 98.62 52 ILE B CA 1
ATOM 1430 C C . ILE B 1 52 ? 4.141 -6.773 1.908 1 98.62 52 ILE B C 1
ATOM 1432 O O . ILE B 1 52 ? 3.15 -6.18 2.34 1 98.62 52 ILE B O 1
ATOM 1436 N N . ALA B 1 53 ? 4.691 -6.398 0.759 1 98.81 53 ALA B N 1
ATOM 1437 C CA . ALA B 1 53 ? 4.203 -5.258 -0.014 1 98.81 53 ALA B CA 1
ATOM 1438 C C . ALA B 1 53 ? 4.234 -5.555 -1.511 1 98.81 53 ALA B C 1
ATOM 1440 O O . ALA B 1 53 ? 5.176 -6.18 -2.006 1 98.81 53 ALA B O 1
ATOM 1441 N N . LEU B 1 54 ? 3.227 -5.109 -2.205 1 98.56 54 LEU B N 1
ATOM 1442 C CA . LEU B 1 54 ? 3.135 -5.219 -3.656 1 98.56 54 LEU B CA 1
ATOM 1443 C C . LEU B 1 54 ? 3.119 -3.842 -4.309 1 98.56 54 LEU B C 1
ATOM 1445 O O . LEU B 1 54 ? 2.557 -2.895 -3.754 1 98.56 54 LEU B O 1
ATOM 1449 N N . CYS B 1 55 ? 3.693 -3.812 -5.426 1 97.44 55 CYS B N 1
ATOM 1450 C CA . CYS B 1 55 ? 3.572 -2.635 -6.277 1 97.44 55 CYS B CA 1
ATOM 1451 C C . CYS B 1 55 ? 3.707 -3.008 -7.75 1 97.44 55 CYS B C 1
ATOM 1453 O O . CYS B 1 55 ? 4.555 -3.824 -8.109 1 97.44 55 CYS B O 1
ATOM 1455 N N . GLY B 1 56 ? 2.861 -2.434 -8.555 1 95.44 56 GLY B N 1
ATOM 1456 C CA . GLY B 1 56 ? 2.922 -2.658 -9.992 1 95.44 56 GLY B CA 1
ATOM 1457 C C . GLY B 1 56 ? 3.557 -1.51 -10.75 1 95.44 56 GLY B C 1
ATOM 1458 O O . GLY B 1 56 ? 3.309 -0.342 -10.445 1 95.44 56 GLY B O 1
ATOM 1459 N N . MET B 1 57 ? 4.312 -1.881 -11.734 1 92.88 57 MET B N 1
ATOM 1460 C CA . MET B 1 57 ? 4.922 -0.877 -12.602 1 92.88 57 MET B CA 1
ATOM 1461 C C . MET B 1 57 ? 5.047 -1.396 -14.031 1 92.88 57 MET B C 1
ATOM 1463 O O . MET B 1 57 ? 5.062 -2.607 -14.258 1 92.88 57 MET B O 1
ATOM 1467 N N . HIS B 1 58 ? 5.074 -0.452 -14.945 1 91.81 58 HIS B N 1
ATOM 1468 C CA . HIS B 1 58 ? 5.418 -0.817 -16.312 1 91.81 58 HIS B CA 1
ATOM 1469 C C . HIS B 1 58 ? 6.875 -0.49 -16.625 1 91.81 58 HIS B C 1
ATOM 1471 O O . HIS B 1 58 ? 7.363 0.586 -16.266 1 91.81 58 HIS B O 1
ATOM 1477 N N . ASP B 1 59 ? 7.543 -1.429 -17.281 1 86.19 59 ASP B N 1
ATOM 1478 C CA . ASP B 1 59 ? 8.93 -1.146 -17.641 1 86.19 59 ASP B CA 1
ATOM 1479 C C . ASP B 1 59 ? 9.008 -0.293 -18.906 1 86.19 59 ASP B C 1
ATOM 1481 O O . ASP B 1 59 ? 7.992 0.2 -19.391 1 86.19 59 ASP B O 1
ATOM 1485 N N . ALA B 1 60 ? 10.258 -0.145 -19.422 1 84 60 ALA B N 1
ATOM 1486 C CA . ALA B 1 60 ? 10.5 0.741 -20.562 1 84 60 ALA B CA 1
ATOM 1487 C C . ALA B 1 60 ? 9.789 0.236 -21.812 1 84 60 ALA B C 1
ATOM 1489 O O . ALA B 1 60 ? 9.492 1.014 -22.719 1 84 60 ALA B O 1
ATOM 1490 N N . GLU B 1 61 ? 9.508 -1.053 -21.938 1 88.12 61 GLU B N 1
ATOM 1491 C CA . GLU B 1 61 ? 8.812 -1.649 -23.078 1 88.12 61 GLU B CA 1
ATOM 1492 C C . GLU B 1 61 ? 7.32 -1.787 -22.797 1 88.12 61 GLU B C 1
ATOM 1494 O O . GLU B 1 61 ? 6.617 -2.512 -23.5 1 88.12 61 GLU B O 1
ATOM 1499 N N . ASP B 1 62 ? 6.848 -1.211 -21.688 1 89.44 62 ASP B N 1
ATOM 1500 C CA . ASP B 1 62 ? 5.441 -1.159 -21.281 1 89.44 62 ASP B CA 1
ATOM 1501 C C . ASP B 1 62 ? 4.961 -2.523 -20.797 1 89.44 62 ASP B C 1
ATOM 1503 O O . ASP B 1 62 ? 3.764 -2.82 -20.844 1 89.44 62 ASP B O 1
ATOM 1507 N N . LYS B 1 63 ? 5.906 -3.293 -20.438 1 91.44 63 LYS B N 1
ATOM 1508 C CA . LYS B 1 63 ? 5.551 -4.59 -19.859 1 91.44 63 LYS B CA 1
ATOM 1509 C C . LYS B 1 63 ? 5.266 -4.473 -18.375 1 91.44 63 LYS B C 1
ATOM 1511 O O . LYS B 1 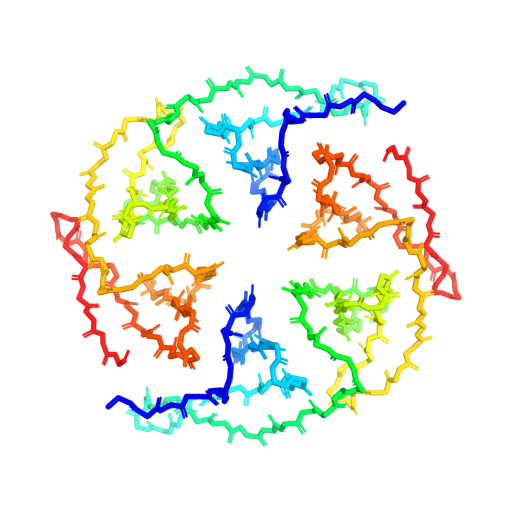63 ? 6 -3.799 -17.641 1 91.44 63 LYS B O 1
ATOM 1516 N N . PRO B 1 64 ? 4.199 -5.16 -17.969 1 94.12 64 PRO B N 1
ATOM 1517 C CA . PRO B 1 64 ? 3.869 -5.078 -16.547 1 94.12 64 PRO B CA 1
ATOM 1518 C C . PRO B 1 64 ? 4.832 -5.879 -15.664 1 94.12 64 PRO B C 1
ATOM 1520 O O . PRO B 1 64 ? 5.07 -7.059 -15.922 1 94.12 64 PRO B O 1
ATOM 1523 N N . VAL B 1 65 ? 5.352 -5.203 -14.633 1 93.94 65 VAL B N 1
ATOM 1524 C CA . VAL B 1 65 ? 6.262 -5.809 -13.664 1 93.94 65 VAL B CA 1
ATOM 1525 C C . VAL B 1 65 ? 5.699 -5.656 -12.25 1 93.94 65 VAL B C 1
ATOM 1527 O O . VAL B 1 65 ? 5.277 -4.566 -11.859 1 93.94 65 VAL B O 1
ATOM 1530 N N . LEU B 1 66 ? 5.688 -6.73 -11.5 1 97 66 LEU B N 1
ATOM 1531 C CA . LEU B 1 66 ? 5.227 -6.715 -10.117 1 97 66 LEU B CA 1
ATOM 1532 C C . LEU B 1 66 ? 6.41 -6.738 -9.148 1 97 66 LEU B C 1
ATOM 1534 O O . LEU B 1 66 ? 7.281 -7.605 -9.25 1 97 66 LEU B O 1
ATOM 1538 N N . PHE B 1 67 ? 6.449 -5.777 -8.289 1 96.69 67 PHE B N 1
ATOM 1539 C CA . PHE B 1 67 ? 7.387 -5.785 -7.172 1 96.69 67 PHE B CA 1
ATOM 1540 C C . PHE B 1 67 ? 6.762 -6.426 -5.941 1 96.69 67 PHE B C 1
ATOM 1542 O O . PHE B 1 67 ? 5.629 -6.105 -5.574 1 96.69 67 PHE B O 1
ATOM 1549 N N . CYS B 1 68 ? 7.484 -7.277 -5.32 1 98.31 68 CYS B N 1
ATOM 1550 C CA . CYS B 1 68 ? 7.008 -7.961 -4.125 1 98.31 68 CYS B CA 1
ATOM 1551 C C . CYS B 1 68 ? 8.094 -8.008 -3.055 1 98.31 68 CYS B C 1
ATOM 1553 O O . CYS B 1 68 ? 9.117 -8.672 -3.229 1 98.31 68 CYS B O 1
ATOM 1555 N N . SER B 1 69 ? 7.871 -7.316 -1.971 1 98.38 69 SER B N 1
ATOM 1556 C CA . SER B 1 69 ? 8.766 -7.418 -0.825 1 98.38 69 SER B CA 1
ATOM 1557 C C . SER B 1 69 ? 8.391 -8.594 0.068 1 98.38 69 SER B C 1
ATOM 1559 O O . SER B 1 69 ? 7.207 -8.867 0.288 1 98.38 69 SER B O 1
ATOM 1561 N N . CYS B 1 70 ? 9.453 -9.258 0.605 1 98.12 70 CYS B N 1
ATOM 1562 C CA . CYS B 1 70 ? 9.203 -10.438 1.428 1 98.12 70 CYS B CA 1
ATOM 1563 C C . CYS B 1 70 ? 9.969 -10.352 2.744 1 98.12 70 CYS B C 1
ATOM 1565 O O . CYS B 1 70 ? 10.797 -9.461 2.93 1 98.12 70 CYS B O 1
ATOM 1567 N N . ASN B 1 71 ? 9.688 -11.32 3.588 1 97.19 71 ASN B N 1
ATOM 1568 C CA . ASN B 1 71 ? 10.266 -11.367 4.93 1 97.19 71 ASN B CA 1
ATOM 1569 C C . ASN B 1 71 ? 11.758 -11.664 4.895 1 97.19 71 ASN B C 1
ATOM 1571 O O . ASN B 1 71 ? 12.453 -11.523 5.902 1 97.19 71 ASN B O 1
ATOM 1575 N N . ASP B 1 72 ? 12.289 -12.039 3.811 1 96.56 72 ASP B N 1
ATOM 1576 C CA . ASP B 1 72 ? 13.719 -12.328 3.713 1 96.56 72 ASP B CA 1
ATOM 1577 C C . ASP B 1 72 ? 14.508 -11.086 3.328 1 96.56 72 ASP B C 1
ATOM 1579 O O . ASP B 1 72 ? 15.664 -11.172 2.912 1 96.56 72 ASP B O 1
ATOM 1583 N N . ASN B 1 73 ? 13.859 -9.93 3.361 1 96.38 73 ASN B N 1
ATOM 1584 C CA . ASN B 1 73 ? 14.445 -8.625 3.078 1 96.38 73 ASN B CA 1
ATOM 1585 C C . ASN B 1 73 ? 14.844 -8.492 1.612 1 96.38 73 ASN B C 1
ATOM 1587 O O . ASN B 1 73 ? 15.852 -7.852 1.294 1 96.38 73 ASN B O 1
ATOM 1591 N N . SER B 1 74 ? 14.07 -9.148 0.747 1 96.12 74 SER B N 1
ATOM 1592 C CA . SER B 1 74 ? 14.25 -9.023 -0.696 1 96.12 74 SER B CA 1
ATOM 1593 C C . SER B 1 74 ? 12.984 -8.492 -1.367 1 96.12 74 SER B C 1
ATOM 1595 O O . SER B 1 74 ? 11.875 -8.734 -0.892 1 96.12 74 SER B O 1
ATOM 1597 N N . ILE B 1 75 ? 13.266 -7.793 -2.365 1 96.44 75 ILE B N 1
ATOM 1598 C CA . ILE B 1 75 ? 12.188 -7.418 -3.275 1 96.44 75 ILE B CA 1
ATOM 1599 C C . ILE B 1 75 ? 12.312 -8.211 -4.574 1 96.44 75 ILE B C 1
ATOM 1601 O O . ILE B 1 75 ? 13.281 -8.039 -5.32 1 96.44 75 ILE B O 1
ATOM 1605 N N . TYR B 1 76 ? 11.344 -9.016 -4.805 1 96.44 76 TYR B N 1
ATOM 1606 C CA . TYR B 1 76 ? 11.305 -9.789 -6.039 1 96.44 76 TYR B CA 1
ATOM 1607 C C . TYR B 1 76 ? 10.578 -9.023 -7.141 1 96.44 76 TYR B C 1
ATOM 1609 O O . TYR B 1 76 ? 9.562 -8.375 -6.883 1 96.44 76 TYR B O 1
ATOM 1617 N N . LEU B 1 77 ? 11.125 -9.141 -8.367 1 95.12 77 LEU B N 1
ATOM 1618 C CA . LEU B 1 77 ? 10.461 -8.617 -9.555 1 95.12 77 LEU B CA 1
ATOM 1619 C C . LEU B 1 77 ? 9.922 -9.75 -10.422 1 95.12 77 LEU B C 1
ATOM 1621 O O . LEU B 1 77 ? 10.672 -10.656 -10.797 1 95.12 77 LEU B O 1
ATOM 1625 N N . TYR B 1 78 ? 8.648 -9.641 -10.719 1 96.69 78 TYR B N 1
ATOM 1626 C CA . TYR B 1 78 ? 8.016 -10.664 -11.539 1 96.69 78 TYR B CA 1
ATOM 1627 C C . TYR B 1 78 ? 7.504 -10.078 -12.852 1 96.69 78 TYR B C 1
ATOM 1629 O O . TYR B 1 78 ? 6.898 -9 -12.859 1 96.69 78 TYR B O 1
ATOM 1637 N N . ASP B 1 79 ? 7.73 -10.859 -13.914 1 95.5 79 ASP B N 1
ATOM 1638 C CA . ASP B 1 79 ? 6.992 -10.578 -15.141 1 95.5 79 ASP B CA 1
ATOM 1639 C C . ASP B 1 79 ? 5.535 -11.016 -15.023 1 95.5 79 ASP B C 1
ATOM 1641 O O . ASP B 1 79 ? 5.254 -12.133 -14.586 1 95.5 79 ASP B O 1
ATOM 1645 N N . LEU B 1 80 ? 4.641 -10.125 -15.43 1 95.31 80 LEU B N 1
ATOM 1646 C CA . LEU B 1 80 ? 3.24 -10.531 -15.508 1 95.31 80 LEU B CA 1
ATOM 1647 C C . LEU B 1 80 ? 2.805 -10.719 -16.953 1 95.31 80 LEU B C 1
ATOM 1649 O O . LEU B 1 80 ? 3.311 -10.039 -17.844 1 95.31 80 LEU B O 1
ATOM 1653 N N . PRO B 1 81 ? 2.008 -11.727 -17.141 1 95.56 81 PRO B N 1
ATOM 1654 C CA . PRO B 1 81 ? 1.221 -12.523 -16.203 1 95.56 81 PRO B CA 1
ATOM 1655 C C . PRO B 1 81 ? 1.904 -13.844 -15.828 1 95.56 81 PRO B C 1
ATOM 1657 O O . PRO B 1 81 ? 1.342 -14.641 -15.078 1 95.56 81 PRO B O 1
ATOM 1660 N N . SER B 1 82 ? 3.146 -14.047 -16.25 1 96.75 82 SER B N 1
ATOM 1661 C CA . SER B 1 82 ? 3.754 -15.359 -16.094 1 96.75 82 SER B CA 1
ATOM 1662 C C . SER B 1 82 ? 4.25 -15.578 -14.672 1 96.75 82 SER B C 1
ATOM 1664 O O . SER B 1 82 ? 4.438 -16.719 -14.242 1 96.75 82 SER B O 1
ATOM 1666 N N . PHE B 1 83 ? 4.586 -14.578 -13.93 1 97.62 83 PHE B N 1
ATOM 1667 C CA . PHE B 1 83 ? 5.191 -14.578 -12.609 1 97.62 83 PHE B CA 1
ATOM 1668 C C . PHE B 1 83 ? 6.594 -15.172 -12.656 1 97.62 83 PHE B C 1
ATOM 1670 O O . PHE B 1 83 ? 7.07 -15.727 -11.656 1 97.62 83 PHE B O 1
ATOM 1677 N N . ASN B 1 84 ? 7.129 -15.094 -13.828 1 96.88 84 ASN B N 1
ATOM 1678 C CA . ASN B 1 84 ? 8.555 -15.391 -13.867 1 96.88 84 ASN B CA 1
ATOM 1679 C C . ASN B 1 84 ? 9.375 -14.336 -13.133 1 96.88 84 ASN B C 1
ATOM 1681 O O . ASN B 1 84 ? 9.156 -13.141 -13.312 1 96.88 84 ASN B O 1
ATOM 1685 N N . GLU B 1 85 ? 10.273 -14.852 -12.336 1 95 85 GLU B N 1
ATOM 1686 C CA . GLU B 1 85 ? 11.141 -13.922 -11.617 1 95 85 GLU B CA 1
ATOM 1687 C C . GLU B 1 85 ? 12.141 -13.258 -12.555 1 95 85 GLU B C 1
ATOM 1689 O O . GLU B 1 85 ? 12.938 -13.938 -13.203 1 95 85 GLU B O 1
ATOM 1694 N N . ARG B 1 86 ? 12.047 -12.023 -12.617 1 91.75 86 ARG B N 1
ATOM 1695 C CA . ARG B 1 86 ? 12.922 -11.234 -13.477 1 91.75 86 ARG B CA 1
ATOM 1696 C C . ARG B 1 86 ? 14.203 -10.852 -12.742 1 91.75 86 ARG B C 1
ATOM 1698 O O . ARG B 1 86 ? 15.25 -10.664 -13.367 1 91.75 86 ARG B O 1
ATOM 1705 N N . GLY B 1 87 ? 14.086 -10.609 -11.422 1 91.94 87 GLY B N 1
ATOM 1706 C CA . GLY B 1 87 ? 15.211 -10.172 -10.609 1 91.94 87 GLY B CA 1
ATOM 1707 C C . GLY B 1 87 ? 14.852 -9.984 -9.148 1 91.94 87 GLY B C 1
ATOM 1708 O O . GLY B 1 87 ? 13.742 -10.305 -8.727 1 91.94 87 GLY B O 1
ATOM 1709 N N . LYS B 1 88 ? 15.938 -9.516 -8.484 1 92.62 88 LYS B N 1
ATOM 1710 C CA . LYS B 1 88 ? 15.781 -9.328 -7.043 1 92.62 88 LYS B CA 1
ATOM 1711 C C . LYS B 1 88 ? 16.609 -8.148 -6.543 1 92.62 88 LYS B C 1
ATOM 1713 O O . LYS B 1 88 ? 17.719 -7.91 -7.043 1 92.62 88 LYS B O 1
ATOM 1718 N N . ILE B 1 89 ? 16.047 -7.445 -5.637 1 91.19 89 ILE B N 1
ATOM 1719 C CA . ILE B 1 89 ? 16.766 -6.387 -4.926 1 91.19 89 ILE B CA 1
ATOM 1720 C C . ILE B 1 89 ? 16.906 -6.766 -3.453 1 91.19 89 ILE B C 1
ATOM 1722 O O . ILE B 1 89 ? 15.945 -7.195 -2.814 1 91.19 89 ILE B O 1
ATOM 1726 N N . PHE B 1 90 ? 18.094 -6.566 -2.975 1 91.94 90 PHE B N 1
ATOM 1727 C CA . PHE B 1 90 ? 18.312 -6.828 -1.559 1 91.94 90 PHE B CA 1
ATOM 1728 C C . PHE B 1 90 ? 18.25 -5.539 -0.749 1 91.94 90 PHE B C 1
ATOM 1730 O O . PHE B 1 90 ? 18.75 -4.504 -1.177 1 91.94 90 PHE B O 1
ATOM 1737 N N . SER B 1 91 ? 17.531 -5.656 0.257 1 90.62 91 SER B N 1
ATOM 1738 C CA . SER B 1 91 ? 17.422 -4.512 1.155 1 90.62 91 SER B CA 1
ATOM 1739 C C . SER B 1 91 ? 18.078 -4.809 2.506 1 90.62 91 SER B C 1
ATOM 1741 O O . SER B 1 91 ? 18.172 -5.969 2.912 1 90.62 91 SER B O 1
ATOM 1743 N N . LYS B 1 92 ? 18.562 -3.777 3.094 1 89.12 92 LYS B N 1
ATOM 1744 C CA . LYS B 1 92 ? 19.219 -3.926 4.395 1 89.12 92 LYS B CA 1
ATOM 1745 C C . LYS B 1 92 ? 18.219 -4.355 5.461 1 89.12 92 LYS B C 1
ATOM 1747 O O . LYS B 1 92 ? 18.578 -5.07 6.402 1 89.12 92 LYS B O 1
ATOM 1752 N N . GLY B 1 93 ? 17 -3.936 5.355 1 92.25 93 GLY B N 1
ATOM 1753 C CA . GLY B 1 93 ? 15.945 -4.285 6.289 1 92.25 93 GLY B CA 1
ATOM 1754 C C . GLY B 1 93 ? 14.617 -4.582 5.609 1 92.25 93 GLY B C 1
ATOM 1755 O O . GLY B 1 93 ? 14.539 -4.598 4.379 1 92.25 93 GLY B O 1
ATOM 1756 N N . GLU B 1 94 ? 13.711 -4.871 6.445 1 95.56 94 GLU B N 1
ATOM 1757 C CA . GLU B 1 94 ? 12.391 -5.242 5.945 1 95.56 94 GLU B CA 1
ATOM 1758 C C . GLU B 1 94 ? 11.727 -4.07 5.23 1 95.56 94 GLU B C 1
ATOM 1760 O O . GLU B 1 94 ? 11.547 -3 5.816 1 95.56 94 GLU B O 1
ATOM 1765 N N . VAL B 1 95 ? 11.422 -4.262 3.982 1 97.25 95 VAL B N 1
ATOM 1766 C CA . VAL B 1 95 ? 10.664 -3.268 3.229 1 97.25 95 VAL B CA 1
ATOM 1767 C C . VAL B 1 95 ? 9.172 -3.461 3.471 1 97.25 95 VAL B C 1
ATOM 1769 O O . VAL B 1 95 ? 8.586 -4.453 3.029 1 97.25 95 VAL B O 1
ATOM 1772 N N . ARG B 1 96 ? 8.516 -2.502 4.094 1 97.88 96 ARG B N 1
ATOM 1773 C CA . ARG B 1 96 ? 7.145 -2.654 4.555 1 97.88 96 ARG B CA 1
ATOM 1774 C C . ARG B 1 96 ? 6.156 -2.092 3.539 1 97.88 96 ARG B C 1
ATOM 1776 O O . ARG B 1 96 ? 4.973 -2.43 3.562 1 97.88 96 ARG B O 1
ATOM 1783 N N . THR B 1 97 ? 6.66 -1.223 2.703 1 98.25 97 THR B N 1
ATOM 1784 C CA . THR B 1 97 ? 5.797 -0.581 1.721 1 98.25 97 THR B CA 1
ATOM 1785 C C . THR B 1 97 ? 6.594 -0.169 0.486 1 98.25 97 THR B C 1
ATOM 1787 O O . THR B 1 97 ? 7.773 0.182 0.589 1 98.25 97 THR B O 1
ATOM 1790 N N . ILE B 1 98 ? 5.977 -0.255 -0.678 1 97.56 98 ILE B N 1
ATOM 1791 C CA . ILE B 1 98 ? 6.504 0.15 -1.977 1 97.56 98 ILE B CA 1
ATOM 1792 C C . ILE B 1 98 ? 5.434 0.917 -2.75 1 97.56 98 ILE B C 1
ATOM 1794 O O . ILE B 1 98 ? 4.258 0.545 -2.73 1 97.56 98 ILE B O 1
ATOM 1798 N N . ASP B 1 99 ? 5.77 1.945 -3.389 1 96.62 99 ASP B N 1
ATOM 1799 C CA . ASP B 1 99 ? 4.871 2.623 -4.32 1 96.62 99 ASP B CA 1
ATOM 1800 C C . ASP B 1 99 ? 5.645 3.203 -5.5 1 96.62 99 ASP B C 1
ATOM 1802 O O . ASP B 1 99 ? 6.832 3.52 -5.379 1 96.62 99 ASP B O 1
ATOM 1806 N N . THR B 1 100 ? 4.988 3.275 -6.609 1 93.44 100 THR B N 1
ATOM 1807 C CA . THR B 1 100 ? 5.641 3.734 -7.832 1 93.44 100 THR B CA 1
ATOM 1808 C C . THR B 1 100 ? 5.305 5.195 -8.109 1 93.44 100 THR B C 1
ATOM 1810 O O . THR B 1 100 ? 4.188 5.645 -7.832 1 93.44 100 THR B O 1
ATOM 1813 N N . GLY B 1 101 ? 6.309 5.922 -8.531 1 89.69 101 GLY B N 1
ATOM 1814 C CA . GLY B 1 101 ? 6.152 7.277 -9.023 1 89.69 101 GLY B CA 1
ATOM 1815 C C . GLY B 1 101 ? 6.27 7.375 -10.539 1 89.69 101 GLY B C 1
ATOM 1816 O O . GLY B 1 101 ? 6.176 6.367 -11.234 1 89.69 101 GLY B O 1
ATOM 1817 N N . PRO B 1 102 ? 6.363 8.594 -10.992 1 84.19 102 PRO B N 1
ATOM 1818 C CA . PRO B 1 102 ? 6.48 8.781 -12.445 1 84.19 102 PRO B CA 1
ATOM 1819 C C . PRO B 1 102 ? 7.863 8.398 -12.977 1 84.19 102 PRO B C 1
ATOM 1821 O O . PRO B 1 102 ? 8.836 8.375 -12.219 1 84.19 102 PRO B O 1
ATOM 1824 N N . SER B 1 103 ? 7.945 8.008 -14.25 1 81 103 SER B N 1
ATOM 1825 C CA . SER B 1 103 ? 9.164 7.887 -15.039 1 81 103 SER B CA 1
ATOM 1826 C C . SER B 1 103 ? 10.078 6.801 -14.477 1 81 103 SER B C 1
ATOM 1828 O O . SER B 1 103 ? 11.289 7 -14.352 1 81 103 SER B O 1
ATOM 1830 N N . GLY B 1 104 ? 9.5 5.699 -13.984 1 82.75 104 GLY B N 1
ATOM 1831 C CA . GLY B 1 104 ? 10.289 4.543 -13.602 1 82.75 104 GLY B CA 1
ATOM 1832 C C . GLY B 1 104 ? 10.844 4.641 -12.188 1 82.75 104 GLY B C 1
ATOM 1833 O O . GLY B 1 104 ? 11.633 3.795 -11.766 1 82.75 104 GLY B O 1
ATOM 1834 N N . ILE B 1 105 ? 10.422 5.68 -11.453 1 88.5 105 ILE B N 1
ATOM 1835 C CA . ILE B 1 105 ? 10.828 5.859 -10.07 1 88.5 105 ILE B CA 1
ATOM 1836 C C . ILE B 1 105 ? 9.898 5.078 -9.148 1 88.5 105 ILE B C 1
ATOM 1838 O O . ILE B 1 105 ? 8.695 4.996 -9.398 1 88.5 105 ILE B O 1
ATOM 1842 N N . PHE B 1 106 ? 10.555 4.5 -8.07 1 92.31 106 PHE B N 1
ATOM 1843 C CA . PHE B 1 106 ? 9.703 3.936 -7.027 1 92.31 106 PHE B CA 1
ATOM 1844 C C . PHE B 1 106 ? 10.297 4.195 -5.645 1 92.31 106 PHE B C 1
ATOM 1846 O O . PHE B 1 106 ? 11.484 4.508 -5.523 1 92.31 106 PHE B O 1
ATOM 1853 N N . PHE B 1 107 ? 9.438 4.113 -4.676 1 93.75 107 PHE B N 1
ATOM 1854 C CA . PHE B 1 107 ? 9.773 4.438 -3.293 1 93.75 107 PHE B CA 1
ATOM 1855 C C . PHE B 1 107 ? 9.578 3.223 -2.393 1 93.75 107 PHE B C 1
ATOM 1857 O O . PHE B 1 107 ? 8.641 2.443 -2.582 1 93.75 107 PHE B O 1
ATOM 1864 N N . THR B 1 108 ? 10.461 3.104 -1.396 1 95.75 108 THR B N 1
ATOM 1865 C CA . THR B 1 108 ? 10.281 2.076 -0.376 1 95.75 108 THR B CA 1
ATOM 1866 C C . THR B 1 108 ? 10.359 2.684 1.022 1 95.75 108 THR B C 1
ATOM 1868 O O . THR B 1 108 ? 11.031 3.693 1.231 1 95.75 108 THR B O 1
ATOM 1871 N N . GLY B 1 109 ? 9.641 2.137 1.917 1 96.06 109 GLY B N 1
ATOM 1872 C CA . GLY B 1 109 ? 9.727 2.416 3.34 1 96.06 109 GLY B CA 1
ATOM 1873 C C . GLY B 1 109 ? 10 1.18 4.176 1 96.06 109 GLY B C 1
ATOM 1874 O O . GLY B 1 109 ? 9.477 0.102 3.885 1 96.06 109 GLY B O 1
ATOM 1875 N N . ASP B 1 110 ? 10.828 1.408 5.242 1 95.69 110 ASP B N 1
ATOM 1876 C CA . ASP B 1 110 ? 11.227 0.209 5.973 1 95.69 110 ASP B CA 1
ATOM 1877 C C . ASP B 1 110 ? 10.859 0.316 7.449 1 95.69 110 ASP B C 1
ATOM 1879 O O . ASP B 1 110 ? 10.211 1.275 7.863 1 95.69 110 ASP B O 1
ATOM 1883 N N . GLY B 1 111 ? 11.242 -0.722 8.211 1 94.69 111 GLY B N 1
ATOM 1884 C CA . GLY B 1 111 ? 10.844 -0.851 9.609 1 94.69 111 GLY B CA 1
ATOM 1885 C C . GLY B 1 111 ? 11.57 0.118 10.523 1 94.69 111 GLY B C 1
ATOM 1886 O O . GLY B 1 111 ? 11.172 0.301 11.68 1 94.69 111 GLY B O 1
ATOM 1887 N N . THR B 1 112 ? 12.594 0.787 10.039 1 93.19 112 THR B N 1
ATOM 1888 C C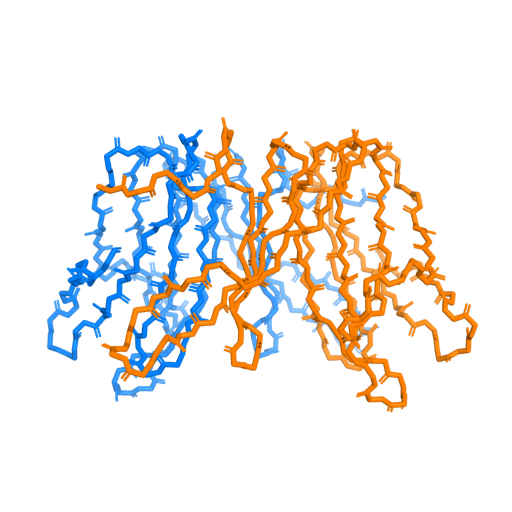A . THR B 1 112 ? 13.359 1.711 10.867 1 93.19 112 THR B CA 1
ATOM 1889 C C . THR B 1 112 ? 12.883 3.146 10.656 1 93.19 112 THR B C 1
ATOM 1891 O O . THR B 1 112 ? 13.383 4.07 11.297 1 93.19 112 THR B O 1
ATOM 1894 N N . GLY B 1 113 ? 11.961 3.328 9.695 1 94.31 113 GLY B N 1
ATOM 1895 C CA . GLY B 1 113 ? 11.438 4.656 9.422 1 94.31 113 GLY B CA 1
ATOM 1896 C C . GLY B 1 113 ? 12.102 5.332 8.242 1 94.31 113 GLY B C 1
ATOM 1897 O O . GLY B 1 113 ? 11.836 6.5 7.953 1 94.31 113 GLY B O 1
ATOM 1898 N N . LEU B 1 114 ? 12.922 4.57 7.539 1 92.44 114 LEU B N 1
ATOM 1899 C CA . LEU B 1 114 ? 13.664 5.129 6.41 1 92.44 114 LEU B CA 1
ATOM 1900 C C . LEU B 1 114 ? 12.859 5.004 5.121 1 92.44 114 LEU B C 1
ATOM 1902 O O . LEU B 1 114 ? 12.258 3.959 4.859 1 92.44 114 LEU B O 1
ATOM 1906 N N . LEU B 1 115 ? 12.852 6.074 4.344 1 92.69 115 LEU B N 1
ATOM 1907 C CA . LEU B 1 115 ? 12.328 6.086 2.982 1 92.69 115 LEU B CA 1
ATOM 1908 C C . LEU B 1 115 ? 13.461 6.121 1.965 1 92.69 115 LEU B C 1
ATOM 1910 O O . LEU B 1 115 ? 14.43 6.863 2.135 1 92.69 115 LEU B O 1
ATOM 1914 N N . ASN B 1 116 ? 13.336 5.309 0.961 1 91.75 116 ASN B N 1
ATOM 1915 C CA . ASN B 1 116 ? 14.32 5.273 -0.117 1 91.75 116 ASN B CA 1
ATOM 1916 C C . ASN B 1 116 ? 13.672 5.527 -1.475 1 91.75 116 ASN B C 1
ATOM 1918 O O . ASN B 1 116 ? 12.5 5.191 -1.683 1 91.75 116 ASN B O 1
ATOM 1922 N N . VAL B 1 117 ? 14.406 6.137 -2.369 1 91.12 117 VAL B N 1
ATOM 1923 C CA . VAL B 1 117 ? 14 6.371 -3.75 1 91.12 117 VAL B CA 1
ATOM 1924 C C . VAL B 1 117 ? 14.859 5.535 -4.695 1 91.12 117 VAL B C 1
ATOM 1926 O O . VAL B 1 117 ? 16.094 5.539 -4.59 1 91.12 117 VAL B O 1
ATOM 1929 N N . TRP B 1 118 ? 14.117 4.883 -5.562 1 88.5 118 TRP B N 1
ATOM 1930 C CA . TRP B 1 118 ? 14.789 4.016 -6.527 1 88.5 118 TRP B CA 1
ATOM 1931 C C . TRP B 1 118 ? 14.383 4.375 -7.953 1 88.5 118 TRP B C 1
ATOM 1933 O O . TRP B 1 118 ? 13.312 4.949 -8.18 1 88.5 118 TRP B O 1
ATOM 1943 N N . LYS B 1 119 ? 15.242 4.074 -8.883 1 84.94 119 LYS B N 1
ATOM 1944 C CA . LYS B 1 119 ? 14.93 4.168 -10.305 1 84.94 119 LYS B CA 1
ATOM 1945 C C . LYS B 1 119 ? 15.203 2.844 -11.016 1 84.94 119 LYS B C 1
ATOM 1947 O O . LYS B 1 119 ? 16.266 2.25 -10.844 1 84.94 119 LYS B O 1
ATOM 1952 N N . LEU B 1 120 ? 14.188 2.359 -11.641 1 77.19 120 LEU B N 1
ATOM 1953 C CA . LEU B 1 120 ? 14.375 1.177 -12.477 1 77.19 120 LEU B CA 1
ATOM 1954 C C . LEU B 1 120 ? 15.039 1.542 -13.797 1 77.19 120 LEU B C 1
ATOM 1956 O O . LEU B 1 120 ? 14.516 2.361 -14.555 1 77.19 120 LEU B O 1
ATOM 1960 N N . ALA B 1 121 ? 16.312 1.173 -13.859 1 72.44 121 ALA B N 1
ATOM 1961 C CA . ALA B 1 121 ? 17.078 1.531 -15.047 1 72.44 121 ALA B CA 1
ATOM 1962 C C . ALA B 1 121 ? 16.547 0.811 -16.281 1 72.44 121 ALA B C 1
ATOM 1964 O O . ALA B 1 121 ? 15.992 -0.286 -16.172 1 72.44 121 ALA B O 1
ATOM 1965 N N . GLU B 1 122 ? 16.438 1.499 -17.328 1 62 122 GLU B N 1
ATOM 1966 C CA . GLU B 1 122 ? 15.953 1.055 -18.641 1 62 122 GLU B CA 1
ATOM 1967 C C . GLU B 1 122 ? 16.609 -0.259 -19.047 1 62 122 GLU B C 1
ATOM 1969 O O . GLU B 1 122 ? 15.977 -1.102 -19.688 1 62 122 GLU B O 1
ATOM 1974 N N . SER B 1 123 ? 17.891 -0.296 -18.797 1 54.94 123 SER B N 1
ATOM 1975 C CA . SER B 1 123 ? 18.578 -1.469 -19.328 1 54.94 123 SER B CA 1
ATOM 1976 C C . SER B 1 123 ? 18.797 -2.525 -18.25 1 54.94 123 SER B C 1
ATOM 1978 O O . SER B 1 123 ? 19.219 -2.209 -17.141 1 54.94 123 SER B O 1
ATOM 1980 N N . HIS B 1 124 ? 18.578 -3.828 -18.422 1 54.38 124 HIS B N 1
ATOM 1981 C CA . HIS B 1 124 ? 18.922 -5.102 -17.797 1 54.38 124 HIS B CA 1
ATOM 1982 C C . HIS B 1 124 ? 18.281 -5.234 -16.422 1 54.38 124 HIS B C 1
ATOM 1984 O O . HIS B 1 124 ? 18.766 -5.977 -15.57 1 54.38 124 HIS B O 1
ATOM 1990 N N . GLY B 1 125 ? 17.188 -4.422 -16.234 1 57.59 125 GLY B N 1
ATOM 1991 C CA . GLY B 1 125 ? 16.5 -4.688 -14.984 1 57.59 125 GLY B CA 1
ATOM 1992 C C . GLY B 1 125 ? 17.266 -4.203 -13.766 1 57.59 125 GLY B C 1
ATOM 1993 O O . GLY B 1 125 ? 17.078 -4.715 -12.656 1 57.59 125 GLY B O 1
ATOM 1994 N N . ARG B 1 126 ? 18.312 -3.307 -13.984 1 61.12 126 ARG B N 1
ATOM 1995 C CA . ARG B 1 126 ? 19.094 -2.818 -12.859 1 61.12 126 ARG B CA 1
ATOM 1996 C C . ARG B 1 126 ? 18.359 -1.718 -12.109 1 61.12 126 ARG B C 1
ATOM 1998 O O . ARG B 1 126 ? 17.625 -0.936 -12.711 1 61.12 126 ARG B O 1
ATOM 2005 N N . VAL B 1 127 ? 18.328 -1.803 -10.797 1 71.69 127 VAL B N 1
ATOM 2006 C CA . VAL B 1 127 ? 17.719 -0.833 -9.898 1 71.69 127 VAL B CA 1
ATOM 2007 C C . VAL B 1 127 ? 18.797 -0.061 -9.148 1 71.69 127 VAL B C 1
ATOM 2009 O O . VAL B 1 127 ? 19.75 -0.654 -8.633 1 71.69 127 VAL B O 1
ATOM 2012 N N . LEU B 1 128 ? 18.719 1.301 -9.352 1 73.06 128 LEU B N 1
ATOM 2013 C CA . LEU B 1 128 ? 19.656 2.174 -8.648 1 73.06 128 LEU B CA 1
ATOM 2014 C C . LEU B 1 128 ? 18.953 2.953 -7.551 1 73.06 128 LEU B C 1
ATOM 2016 O O . LEU B 1 128 ? 17.812 3.4 -7.73 1 73.06 128 LEU B O 1
ATOM 2020 N N . GLN B 1 129 ? 19.547 2.934 -6.316 1 74.19 129 GLN B N 1
ATOM 2021 C CA . GLN B 1 129 ? 19.047 3.838 -5.285 1 74.19 129 GLN B CA 1
ATOM 2022 C C . GLN B 1 129 ? 19.391 5.289 -5.609 1 74.19 129 GLN B C 1
ATOM 2024 O O . GLN B 1 129 ? 20.547 5.609 -5.891 1 74.19 129 GLN B O 1
ATOM 2029 N N . VAL B 1 130 ? 18.453 6.094 -5.645 1 71.81 130 VAL B N 1
ATOM 2030 C CA . VAL B 1 130 ? 18.625 7.484 -6.043 1 71.81 130 VAL B CA 1
ATOM 2031 C C . VAL B 1 130 ? 18.656 8.375 -4.805 1 71.81 130 VAL B C 1
ATOM 2033 O O . VAL B 1 130 ? 19.344 9.398 -4.781 1 71.81 130 VAL B O 1
ATOM 2036 N N . ALA B 1 131 ? 17.906 8.117 -3.768 1 71.69 131 ALA B N 1
ATOM 2037 C CA . ALA B 1 131 ? 17.938 8.875 -2.52 1 71.69 131 ALA B CA 1
ATOM 2038 C C . ALA B 1 131 ? 17.516 8.008 -1.339 1 71.69 131 ALA B C 1
ATOM 2040 O O . ALA B 1 131 ? 16.734 7.062 -1.502 1 71.69 131 ALA B O 1
#

Organism: Hevea brasiliensis (NCBI:txid3981)

Nearest PDB structures (foldseek):
  7uhy-assembly1_G-2  TM=8.054E-01  e=1.251E-05  Homo sapiens
  7peq-assembly1_AG  TM=8.037E-01  e=2.926E-04  Homo sapiens
  3jrp-assembly1_A  TM=7.878E-01  e=2.506E-04  Saccharomyces cerevisiae
  2pm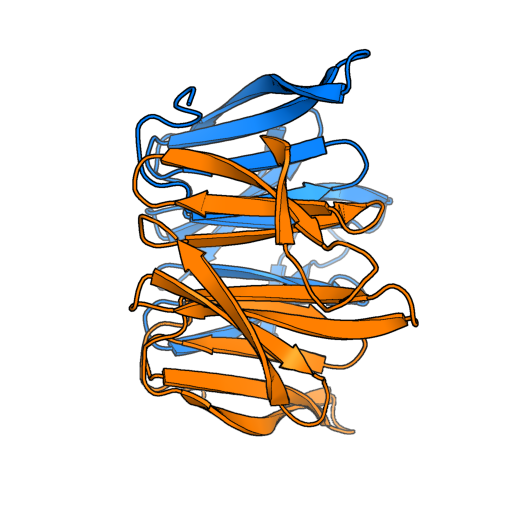7-assembly1_B  TM=7.463E-01  e=1.096E-04  Saccharomyces cerevisiae
  6zqd-assembly1_UM  TM=6.375E-01  e=4.906E-04  Saccharomyces cerevisiae S288C

Sequence (262 aa):
MLKCHADAVMSLICWDEYLLSCSLDRTIKVWATTKEGNLEVIYTHEKEHGAIALCGMHDAEDKPVLFCSCNDNSIYLYDLPSFNERGKIFSKGEVRTIDTGPSGIFFTGDGTGLLNVWKLAESHGRVLQVAMLKCHADAVMSLICWDEYLLSCSLDRTIKVWATTKEGNLEVIYTHEKEHGAIALCGMHDAEDKPVLFCSCNDNSIYLYDLPSFNERGKIFSKGEVRTIDTGPSGIFFTGDGTGLLNVWKLAESHGRVLQVA

Radius of gyration: 17.33 Å; Cα contacts (8 Å, |Δi|>4): 751; chains: 2; bounding box: 44×42×41 Å

Secondary structure (DSSP, 8-state):
---S-SS-EEEEEEETTEEEEEETTSEEEEEEE-TTS-EEEEEEEE-SS-EEEEEEEE-TT--EEEEEEETTSEEEEEETTTTEEEEEEE-SS-EEEEEE-STTEEEEEETTS-EEEEEE-SSTT-EEE--/-----SS-EEEEEEETTEEEEEETTSEEEEEEE-TTS-EEEEEEEE-SS-EEEEEEEE-TT--EEEEEEETTSEEEEEETTTTEEEEEEE-SS-EEEEEE-STTEEEEEETTS-EEEEEE-SSTT-EEE--

Foldseek 3Di:
DDDPAPADWAEWDDDDQWIWTFFQNQKIFIWGADPVRDIDTDDIDGGPFGWAEWEWDAAPVRWIWIWTFGQVQKIWIAGPPVRDTLDIDHDPAGFRYKYDDPDQKIWTAGPVGDIWIWHQDNPSRDIDTDD/DDDPAPADWAEWDDDDQWIWTFFQNQKIFIWGADPVRDIDTDDIDGGPFGWAEWEWDAAPVRWIWIWTFGQVQKIWIAGPPVRDTLDIDHDPAGFRYKYDDPDQKIWTAGPVGDIWIWGQDNPSRDIDTDD

pLDDT: mean 90.78, std 10.84, range [39.03, 98.81]

InterPro domains:
  IPR001680 WD40 repeat [PF00400] (2-31)
  IPR001680 WD40 repeat [SM00320] (1-32)
  IPR001680 WD40 repeat [SM00320] (38-79)
  IPR001680 WD40 repeat [SM00320] (82-119)
  IPR015943 WD40/YVTN repeat-like-containing domain superfamily [G3DSA:2.130.10.10] (1-130)
  IPR036322 WD40-repeat-containing domain superfamily [SSF50978] (2-122)
  IPR044715 WD repeat-containing protein 86-like [PTHR44489] (2-122)

Solvent-accessible surface area (backbone atoms only — not comparable to full-atom values): 13454 Å² total; per-residue (Å²): 130,74,70,70,39,91,24,29,24,34,24,48,42,56,54,92,80,30,39,38,37,26,12,56,63,14,37,37,37,35,26,36,64,45,98,87,68,44,79,40,78,76,48,73,46,81,46,95,46,28,29,34,19,52,33,73,44,58,48,88,86,65,45,49,34,38,38,36,19,24,74,79,19,33,33,39,30,23,38,59,91,78,61,44,75,73,48,74,44,82,46,97,51,48,43,41,18,41,28,51,50,74,93,46,26,32,37,38,20,16,62,73,6,39,63,38,32,33,34,55,42,79,65,89,77,41,73,44,82,74,80,131,71,70,72,39,90,24,28,25,34,24,48,43,56,55,93,80,32,39,37,39,27,11,55,61,14,35,37,38,35,26,36,64,45,97,86,68,43,78,40,78,76,46,75,46,80,47,94,46,28,29,34,19,51,35,72,44,60,48,88,85,67,44,48,33,37,39,36,19,24,75,81,18,34,34,38,29,23,37,60,91,78,61,45,75,74,48,73,43,80,46,97,51,48,43,41,19,40,27,52,50,74,93,47,25,31,36,39,20,16,62,74,7,39,61,38,32,31,34,55,42,80,64,88,78,40,73,44,81,73,80